Protein AF-A0A367JBP2-F1 (afdb_monomer)

Nearest PDB structures (foldseek):
  5jpq-assembly1_G  TM=4.399E-01  e=3.169E+00  Thermochaetoides thermophila
  2bku-assembly1_B  TM=3.819E-01  e=2.104E+00  Saccharomyces cerevisiae
  8h3q-assembly1_A  TM=3.018E-01  e=7.186E+00  Homo sapiens
  7vpw-assembly1_A  TM=2.537E-01  e=6.867E+00  Homo sapiens

Organism: Rhizopus azygosporus (NCBI:txid86630)

Mean predicted aligned error: 4.91 Å

Radius of gyration: 17.41 Å; Cα contacts (8 Å, |Δi|>4): 225; chains: 1; bounding box: 48×40×48 Å

Secondary structure (DSSP, 8-state):
-HHHHHHHHHHHHTTS-HHHHHHHHHHHHHHHHTS-SS-SSS--HHHHHHHHHHHHHHTTT-HHHHHHHHHHHHHHHHTSGGGG---HHHHHHHHHHHHHHHTT---HHHHHHHHHHHHHHHTSS-HHHHHHHHHHHHHHTT-SSHHHHHHHHHHHHHHHHT-SS--HHHHHHHHHS-TTS-HHHHHHHHHHHHHHTTPPPP-----

Foldseek 3Di:
DLLVVVQVLLLVLLPDDPVVVVVSLVVVLVVLQPAACDDPPDDHNQVSLLSLLVNLVVCQQVCSRNLSSLQSLLSCLVSVSCLSHPPPVSLVSSLVSLCSNCPVDPPPSSLLSSLSNLLSQLLHPPVVSNLSSVLVLLVQCLDPDLVSNLSSLVSVLVSQVPDPDDLPVLNCLSVVDNSNDDNVVSVVSSVVNCVSVVHDHDDPPDD

Structure (mmCIF, N/CA/C/O backbone):
data_AF-A0A367JBP2-F1
#
_entry.id   AF-A0A367JBP2-F1
#
loop_
_atom_site.group_PDB
_atom_site.id
_atom_site.type_symbol
_atom_site.label_atom_id
_atom_site.label_alt_id
_atom_site.label_comp_id
_atom_site.label_asym_id
_atom_site.label_entity_id
_atom_site.label_seq_id
_atom_site.pdbx_PDB_ins_code
_atom_site.Cartn_x
_atom_site.Cartn_y
_atom_site.Cartn_z
_atom_site.occupancy
_atom_site.B_iso_or_equiv
_atom_site.auth_seq_id
_atom_site.auth_comp_id
_atom_site.auth_asym_id
_atom_site.auth_atom_id
_atom_site.pdbx_PDB_model_num
ATOM 1 N N . TYR A 1 1 ? 13.011 -16.284 -18.882 1.00 65.19 1 TYR A N 1
ATOM 2 C CA . TYR A 1 1 ? 14.148 -16.028 -17.973 1.00 65.19 1 TYR A CA 1
ATOM 3 C C . TYR A 1 1 ? 13.872 -14.923 -16.961 1.00 65.19 1 TYR A C 1
ATOM 5 O O . TYR A 1 1 ? 14.124 -15.149 -15.785 1.00 65.19 1 TYR A O 1
ATOM 13 N N . ARG A 1 2 ? 13.368 -13.736 -17.353 1.00 78.81 2 ARG A N 1
ATOM 14 C CA . ARG A 1 2 ? 13.126 -12.638 -16.392 1.00 78.81 2 ARG A CA 1
ATOM 15 C C . ARG A 1 2 ? 12.111 -12.993 -15.305 1.00 78.81 2 ARG A C 1
ATOM 17 O O . ARG A 1 2 ? 12.350 -12.717 -14.136 1.00 78.81 2 ARG A O 1
ATOM 24 N N . PHE A 1 3 ? 11.007 -13.626 -15.693 1.00 86.69 3 PHE A N 1
ATOM 25 C CA . PHE A 1 3 ? 9.978 -14.072 -14.758 1.00 86.69 3 PHE A CA 1
ATOM 26 C C . PHE A 1 3 ? 10.561 -15.013 -13.695 1.00 86.69 3 PHE A C 1
ATOM 28 O O . PHE A 1 3 ? 10.349 -14.814 -12.500 1.00 86.69 3 PHE A O 1
ATOM 35 N N . GLU A 1 4 ? 11.329 -16.019 -14.120 1.00 82.06 4 GLU A N 1
ATOM 36 C CA . GLU A 1 4 ? 11.937 -17.006 -13.227 1.00 82.06 4 GLU A CA 1
ATOM 37 C C . GLU A 1 4 ? 13.000 -16.377 -12.318 1.00 82.06 4 GLU A C 1
ATOM 39 O O . GLU A 1 4 ? 13.012 -16.657 -11.120 1.00 82.06 4 GLU A O 1
ATOM 44 N N . LEU A 1 5 ? 13.841 -15.489 -12.862 1.00 82.19 5 LEU A N 1
ATOM 45 C CA . LEU A 1 5 ? 14.886 -14.793 -12.106 1.00 82.19 5 LEU A CA 1
ATOM 46 C C . LEU A 1 5 ? 14.291 -13.891 -11.022 1.00 82.19 5 LEU A C 1
ATOM 48 O O . LEU A 1 5 ? 14.698 -13.980 -9.866 1.00 82.19 5 LEU A O 1
ATOM 52 N N . LEU A 1 6 ? 13.292 -13.073 -11.367 1.00 79.25 6 LEU A N 1
ATOM 53 C CA . LEU A 1 6 ? 12.615 -12.216 -10.392 1.00 79.25 6 LEU A CA 1
ATOM 54 C C . LEU A 1 6 ? 11.880 -13.040 -9.342 1.00 79.25 6 LEU A C 1
ATOM 56 O O . LEU A 1 6 ? 11.974 -12.733 -8.159 1.00 79.25 6 LEU A O 1
ATOM 60 N N . THR A 1 7 ? 11.212 -14.125 -9.744 1.00 77.00 7 THR A N 1
ATOM 61 C CA . THR A 1 7 ? 10.568 -15.039 -8.789 1.00 77.00 7 THR A CA 1
ATOM 62 C C . THR A 1 7 ? 11.593 -15.605 -7.798 1.00 77.00 7 THR A C 1
ATOM 64 O O . THR A 1 7 ? 11.341 -15.613 -6.592 1.00 77.00 7 THR A O 1
ATOM 67 N N . GLY A 1 8 ? 12.764 -16.038 -8.278 1.00 79.19 8 GLY A N 1
ATOM 68 C CA . GLY A 1 8 ? 13.867 -16.506 -7.432 1.00 79.19 8 GLY A CA 1
ATOM 69 C C . GLY A 1 8 ? 14.389 -15.430 -6.474 1.00 79.19 8 GLY A C 1
ATOM 70 O O . GLY A 1 8 ? 14.567 -15.701 -5.287 1.00 79.19 8 GLY A O 1
ATOM 71 N N . LEU A 1 9 ? 14.565 -14.196 -6.956 1.00 79.38 9 LEU A N 1
ATOM 72 C CA . LEU A 1 9 ? 15.010 -13.058 -6.145 1.00 79.38 9 LEU A CA 1
ATOM 73 C C . LEU A 1 9 ? 13.999 -12.716 -5.037 1.00 79.38 9 LEU A C 1
ATOM 75 O O . LEU A 1 9 ? 14.375 -12.624 -3.870 1.00 79.38 9 LEU A O 1
ATOM 79 N N . ILE A 1 10 ? 12.711 -12.607 -5.380 1.00 80.50 10 ILE A N 1
ATOM 80 C CA . ILE A 1 10 ? 11.625 -12.279 -4.440 1.00 80.50 10 ILE A CA 1
ATOM 81 C C . ILE A 1 10 ? 11.498 -13.343 -3.346 1.00 80.50 10 ILE A C 1
ATOM 83 O O . ILE A 1 10 ? 11.408 -13.029 -2.160 1.00 80.50 10 ILE A O 1
ATOM 87 N N . THR A 1 11 ? 11.484 -14.619 -3.735 1.00 77.44 11 THR A N 1
ATOM 88 C CA . THR A 1 11 ? 11.344 -15.727 -2.780 1.00 77.44 11 THR A CA 1
ATOM 89 C C . THR A 1 11 ? 12.557 -15.849 -1.864 1.00 77.44 11 THR A C 1
ATOM 91 O O . THR A 1 11 ? 12.390 -16.155 -0.684 1.00 77.44 11 THR A O 1
ATOM 94 N N . SER A 1 12 ? 13.753 -15.537 -2.371 1.00 71.12 12 SER A N 1
ATOM 95 C CA . SER A 1 12 ? 14.970 -15.474 -1.560 1.00 71.12 12 SER A CA 1
ATOM 96 C C . SER A 1 12 ? 14.883 -14.346 -0.536 1.00 71.12 12 SER A C 1
ATOM 98 O O . SER A 1 12 ? 15.109 -14.601 0.641 1.00 71.12 12 SER A O 1
ATOM 100 N N . ALA A 1 13 ? 14.446 -13.142 -0.931 1.00 68.50 13 ALA A N 1
ATOM 101 C CA . ALA A 1 13 ? 14.287 -11.999 -0.024 1.00 68.50 13 ALA A CA 1
ATOM 102 C C . ALA A 1 13 ? 13.400 -12.298 1.204 1.00 68.50 13 ALA A C 1
ATOM 104 O O . 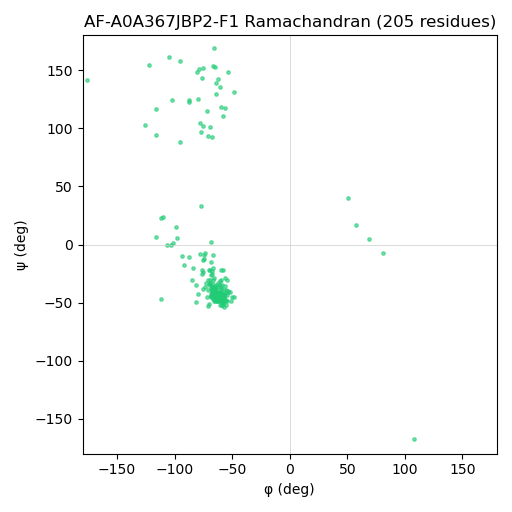ALA A 1 13 ? 13.653 -11.778 2.289 1.00 68.50 13 ALA A O 1
ATOM 105 N N . GLY A 1 14 ? 12.413 -13.193 1.073 1.00 59.53 14 GLY A N 1
ATOM 106 C CA . GLY A 1 14 ? 11.533 -13.609 2.170 1.00 59.53 14 GLY A CA 1
ATOM 107 C C . GLY A 1 14 ? 12.185 -14.439 3.287 1.00 59.53 14 GLY A C 1
ATOM 108 O O . GLY A 1 14 ? 11.573 -14.589 4.346 1.00 59.53 14 GLY A O 1
ATOM 109 N N . GLY A 1 15 ? 13.388 -14.985 3.065 1.00 54.22 15 GLY A N 1
ATOM 110 C CA . GLY A 1 15 ? 14.104 -15.863 4.004 1.00 54.22 15 GLY A CA 1
ATOM 111 C C . GLY A 1 15 ? 15.433 -15.312 4.535 1.00 54.22 15 GLY A C 1
ATOM 112 O O . GLY A 1 15 ? 16.159 -16.050 5.198 1.00 54.22 15 GLY A O 1
ATOM 113 N N . LEU A 1 16 ? 15.781 -14.059 4.228 1.00 52.59 16 LEU A N 1
ATOM 114 C CA . LEU A 1 16 ? 17.098 -13.485 4.525 1.00 52.59 16 LEU A CA 1
ATOM 115 C C . LEU A 1 16 ? 17.145 -12.695 5.843 1.00 52.59 16 LEU A C 1
ATOM 117 O O . LEU A 1 16 ? 16.133 -12.220 6.355 1.00 52.59 16 LEU A O 1
ATOM 121 N N . THR A 1 17 ? 18.357 -12.545 6.383 1.00 52.78 17 THR A N 1
ATOM 122 C CA . THR A 1 17 ? 18.664 -11.679 7.531 1.00 52.78 17 THR A CA 1
ATOM 123 C C . THR A 1 17 ? 18.469 -10.200 7.181 1.00 52.78 17 THR A C 1
ATOM 125 O O . THR A 1 17 ? 18.622 -9.799 6.027 1.00 52.78 17 THR A O 1
ATOM 128 N N . GLU A 1 18 ? 18.178 -9.362 8.180 1.00 53.84 18 GLU A N 1
ATOM 129 C CA . GLU A 1 18 ? 17.842 -7.938 7.995 1.00 53.84 18 GLU A CA 1
ATOM 130 C C . GLU A 1 18 ? 18.894 -7.151 7.185 1.00 53.84 18 GLU A C 1
ATOM 132 O O . GLU A 1 18 ? 18.549 -6.353 6.312 1.00 53.84 18 GLU A O 1
ATOM 137 N N . SER A 1 19 ? 20.187 -7.410 7.411 1.00 51.09 19 SER A N 1
ATOM 138 C CA . SER A 1 19 ? 21.282 -6.748 6.691 1.00 51.09 19 SER A CA 1
ATOM 139 C C . SER A 1 19 ? 21.374 -7.155 5.217 1.00 51.09 19 SER A C 1
ATOM 141 O O . SER A 1 19 ? 21.722 -6.321 4.379 1.00 51.09 19 SER A O 1
ATOM 143 N N . LEU A 1 20 ? 21.045 -8.406 4.881 1.00 56.09 20 LEU A N 1
ATOM 144 C CA . LEU A 1 20 ? 21.099 -8.912 3.507 1.00 56.09 20 LEU A CA 1
ATOM 145 C C . LEU A 1 20 ? 19.851 -8.515 2.712 1.00 56.09 20 LEU A C 1
ATOM 147 O O . LEU A 1 20 ? 19.962 -8.188 1.529 1.00 56.09 20 LEU A O 1
ATOM 151 N N . VAL A 1 21 ? 18.689 -8.465 3.376 1.00 63.69 21 VAL A N 1
ATOM 152 C CA . VAL A 1 21 ? 17.471 -7.853 2.823 1.00 63.69 21 VAL A CA 1
ATOM 153 C C . VAL A 1 21 ? 17.747 -6.398 2.459 1.00 63.69 21 VAL A C 1
ATOM 155 O O . VAL A 1 21 ? 17.404 -5.991 1.354 1.00 63.69 21 VAL A O 1
ATOM 158 N N . ARG A 1 22 ? 18.430 -5.636 3.328 1.00 63.72 22 ARG A N 1
ATOM 159 C CA . ARG A 1 22 ? 18.779 -4.230 3.071 1.00 63.72 22 ARG A CA 1
ATOM 160 C C . ARG A 1 22 ? 19.667 -4.056 1.834 1.00 63.72 22 ARG A C 1
ATOM 162 O O . ARG A 1 22 ? 19.286 -3.318 0.938 1.00 63.72 22 ARG A O 1
ATOM 169 N N . HIS A 1 23 ? 20.785 -4.779 1.737 1.00 69.00 23 HIS A N 1
ATOM 170 C CA . HIS A 1 23 ? 21.683 -4.662 0.575 1.00 69.00 23 HIS A CA 1
ATOM 171 C C . HIS A 1 23 ? 21.014 -5.116 -0.730 1.00 69.00 23 HIS A C 1
ATOM 173 O O . HIS A 1 23 ? 21.123 -4.439 -1.746 1.00 69.00 23 HIS A O 1
ATOM 179 N N . SER A 1 24 ? 20.272 -6.230 -0.699 1.00 74.50 24 SER A N 1
ATOM 180 C CA . SER A 1 24 ? 19.562 -6.734 -1.886 1.00 74.50 24 SER A CA 1
ATOM 181 C C . SER A 1 24 ? 18.467 -5.769 -2.351 1.00 74.50 24 SER A C 1
ATOM 183 O O . SER A 1 24 ? 18.249 -5.612 -3.549 1.00 74.50 24 SER A O 1
ATOM 185 N N . SER A 1 25 ? 17.800 -5.109 -1.400 1.00 75.50 25 SER A N 1
ATOM 186 C CA . SER A 1 25 ? 16.776 -4.092 -1.650 1.00 75.50 25 SER A CA 1
ATOM 187 C C . SER A 1 25 ? 17.367 -2.851 -2.314 1.00 75.50 25 SER A C 1
ATOM 189 O O . SER A 1 25 ? 16.842 -2.406 -3.330 1.00 75.50 25 SER A O 1
ATOM 191 N N . THR A 1 26 ? 18.490 -2.339 -1.798 1.00 81.31 26 THR A N 1
ATOM 192 C CA . THR A 1 26 ? 19.199 -1.194 -2.388 1.00 81.31 2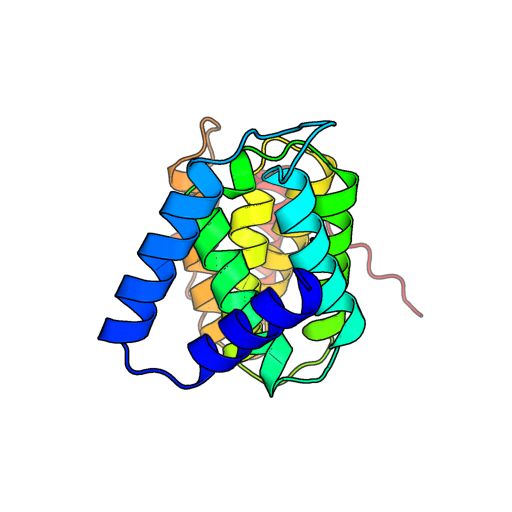6 THR A CA 1
ATOM 193 C C . THR A 1 26 ? 19.642 -1.489 -3.817 1.00 81.31 26 THR A C 1
ATOM 195 O O . THR A 1 26 ? 19.310 -0.723 -4.713 1.00 81.31 26 THR A O 1
ATOM 198 N N . CYS A 1 27 ? 20.289 -2.632 -4.066 1.00 86.88 27 CYS A N 1
ATOM 199 C CA . CYS A 1 27 ? 20.718 -2.983 -5.422 1.00 86.88 27 CYS A CA 1
ATOM 200 C C . CYS A 1 27 ? 19.539 -3.161 -6.392 1.00 86.88 27 CYS A C 1
ATOM 202 O O . CYS A 1 27 ? 19.667 -2.841 -7.572 1.00 86.88 27 CYS A O 1
ATOM 204 N N . LEU A 1 28 ? 18.395 -3.679 -5.921 1.00 86.19 28 LEU A N 1
ATOM 205 C CA . LEU A 1 28 ? 17.193 -3.780 -6.748 1.00 86.19 28 LEU A CA 1
ATOM 206 C C . LEU A 1 28 ? 16.664 -2.391 -7.120 1.00 86.19 28 LEU A C 1
ATOM 208 O O . LEU A 1 28 ? 16.404 -2.162 -8.296 1.00 86.19 28 LEU A O 1
ATOM 212 N N . ILE A 1 29 ? 16.534 -1.485 -6.147 1.00 89.31 29 ILE A N 1
ATOM 213 C CA . ILE A 1 29 ? 16.105 -0.097 -6.376 1.00 89.31 29 ILE A CA 1
ATOM 214 C C . ILE A 1 29 ? 17.048 0.586 -7.372 1.00 89.31 29 ILE A C 1
ATOM 216 O O . ILE A 1 29 ? 16.592 1.029 -8.419 1.00 89.31 29 ILE A O 1
ATOM 220 N N . GLU A 1 30 ? 18.360 0.568 -7.114 1.00 91.94 30 GLU A N 1
ATOM 221 C CA . GLU A 1 30 ? 19.375 1.180 -7.984 1.00 91.94 30 GLU A CA 1
ATOM 222 C C . GLU A 1 30 ? 19.314 0.634 -9.415 1.00 91.94 30 GLU A C 1
ATOM 224 O O . GLU A 1 30 ? 19.384 1.390 -10.386 1.00 91.94 30 GLU A O 1
ATOM 229 N N . TYR A 1 31 ? 19.150 -0.685 -9.563 1.00 90.88 31 TYR A N 1
ATOM 230 C CA . TYR A 1 31 ? 18.981 -1.293 -10.876 1.00 90.88 31 TYR A CA 1
ATOM 231 C C . TYR A 1 31 ? 17.709 -0.788 -11.560 1.00 90.88 31 TYR A C 1
ATOM 233 O O . TYR A 1 31 ? 17.775 -0.389 -12.720 1.00 90.88 31 TYR A O 1
ATOM 241 N N . MET A 1 32 ? 16.570 -0.791 -10.864 1.00 93.19 32 MET A N 1
ATOM 242 C CA . MET A 1 32 ? 15.286 -0.363 -11.423 1.00 93.19 32 MET A CA 1
ATOM 243 C C . MET A 1 32 ? 15.273 1.123 -11.795 1.00 93.19 32 MET A C 1
ATOM 245 O O . MET A 1 32 ? 14.771 1.455 -12.867 1.00 93.19 32 MET A O 1
ATOM 249 N N . ASP A 1 33 ? 15.886 1.980 -10.979 1.00 93.62 33 ASP A N 1
ATOM 250 C CA . ASP A 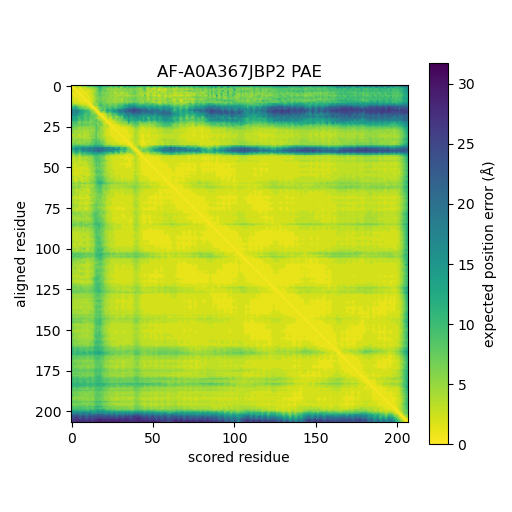1 33 ? 16.025 3.419 -11.236 1.00 93.62 33 ASP A CA 1
ATOM 251 C C . ASP A 1 33 ? 16.971 3.718 -12.411 1.00 93.62 33 ASP A C 1
ATOM 253 O O . ASP A 1 33 ? 16.828 4.736 -13.083 1.00 93.62 33 ASP A O 1
ATOM 257 N N . SER A 1 34 ? 17.924 2.823 -12.706 1.00 94.00 34 SER A N 1
ATOM 258 C CA . SER A 1 34 ? 18.813 2.957 -13.871 1.00 94.00 34 SER A CA 1
ATOM 259 C C . SER A 1 34 ? 18.141 2.619 -15.211 1.00 94.00 34 SER A C 1
ATOM 261 O O . SER A 1 34 ? 18.706 2.894 -16.274 1.00 94.00 34 SER A O 1
ATOM 263 N N . LEU A 1 35 ? 16.957 1.993 -15.184 1.00 93.56 35 LEU A N 1
ATOM 264 C CA . LEU A 1 35 ? 16.238 1.597 -16.393 1.00 93.56 35 LEU A CA 1
ATOM 265 C C . LEU A 1 35 ? 15.477 2.782 -17.001 1.00 93.56 35 LEU A C 1
ATOM 267 O O . LEU A 1 35 ? 14.937 3.618 -16.278 1.00 93.56 35 LEU A O 1
ATOM 271 N N . PRO A 1 36 ? 15.323 2.826 -18.336 1.00 93.81 36 PRO A N 1
ATOM 272 C CA . PRO A 1 36 ? 14.383 3.755 -18.946 1.00 93.81 36 PRO A CA 1
ATOM 273 C C . PRO A 1 36 ? 12.951 3.432 -18.486 1.00 93.81 36 PRO A C 1
ATOM 275 O O . PRO A 1 36 ? 12.583 2.258 -18.366 1.00 93.81 36 PRO A O 1
ATOM 278 N N . ILE A 1 37 ? 12.130 4.464 -18.260 1.00 93.25 37 ILE A N 1
ATOM 279 C CA . ILE A 1 37 ? 10.737 4.310 -17.799 1.00 93.25 37 ILE A CA 1
ATOM 280 C C . ILE A 1 37 ? 9.937 3.459 -18.794 1.00 93.25 37 ILE A C 1
ATOM 282 O O . ILE A 1 37 ? 9.352 2.431 -18.433 1.00 93.25 37 ILE A O 1
ATOM 286 N N . GLU A 1 38 ? 9.987 3.851 -20.066 1.00 90.00 38 GLU A N 1
ATOM 287 C CA . GLU A 1 38 ? 9.417 3.136 -21.204 1.00 90.00 38 GLU A CA 1
ATOM 288 C C . GLU A 1 38 ? 10.503 2.831 -22.240 1.00 90.00 38 GLU A C 1
ATOM 290 O O . GLU A 1 38 ? 11.517 3.520 -22.331 1.00 90.00 38 GLU A O 1
ATOM 295 N N . GLY A 1 39 ? 10.302 1.791 -23.046 1.00 77.69 39 GLY A N 1
ATOM 296 C CA . GLY A 1 39 ? 11.245 1.455 -24.105 1.00 77.69 39 GLY A CA 1
ATOM 297 C C . GLY A 1 39 ? 10.774 0.285 -24.955 1.00 77.69 39 GLY A C 1
ATOM 298 O O . GLY A 1 39 ? 10.207 -0.678 -24.445 1.00 77.69 39 GLY A O 1
ATOM 299 N N . SER A 1 40 ? 11.021 0.377 -26.262 1.00 65.06 40 SER A N 1
ATOM 300 C CA . SER A 1 40 ? 10.694 -0.658 -27.251 1.00 65.06 40 SER A CA 1
ATOM 301 C C . SER A 1 40 ? 11.836 -1.652 -27.487 1.00 65.06 40 SER A C 1
ATOM 303 O O . SER A 1 40 ? 11.603 -2.744 -28.003 1.00 65.06 40 SER A O 1
ATOM 305 N N . VAL A 1 41 ? 13.066 -1.296 -27.101 1.00 67.19 41 VAL A N 1
ATOM 306 C CA . VAL A 1 41 ? 14.270 -2.115 -27.280 1.00 67.19 41 VAL A CA 1
ATOM 307 C C . VAL A 1 41 ? 14.954 -2.286 -25.924 1.00 67.19 41 VAL A C 1
ATOM 309 O O . VAL A 1 41 ? 15.618 -1.376 -25.438 1.00 67.19 41 VAL A O 1
ATOM 312 N N . GLY A 1 42 ? 14.784 -3.455 -25.303 1.00 75.62 42 GLY A N 1
ATOM 313 C CA . GLY A 1 42 ? 15.410 -3.803 -24.022 1.00 75.62 42 GLY A CA 1
ATOM 314 C C . GLY A 1 42 ? 14.449 -3.834 -22.830 1.00 75.62 42 GLY A C 1
ATOM 315 O O . GLY A 1 42 ? 13.232 -3.879 -22.987 1.00 75.62 42 GLY A O 1
ATOM 316 N N . CYS A 1 43 ? 15.011 -3.880 -21.620 1.00 87.69 43 CYS A N 1
ATOM 317 C CA . CYS A 1 43 ? 14.245 -3.894 -20.375 1.00 87.69 43 CYS A CA 1
ATOM 318 C C . CYS A 1 43 ? 13.958 -2.456 -19.933 1.00 87.69 43 CYS A C 1
ATOM 320 O O . CYS A 1 43 ? 14.887 -1.679 -19.742 1.00 87.69 43 CYS A O 1
ATOM 322 N N . SER A 1 44 ? 12.685 -2.126 -19.743 1.00 94.31 44 SER A N 1
ATOM 323 C CA . SER A 1 44 ? 12.243 -0.873 -19.126 1.00 94.31 44 SER A CA 1
ATOM 324 C C . SER A 1 44 ? 11.749 -1.103 -17.702 1.00 94.31 44 SER A C 1
ATOM 326 O O . SER A 1 44 ? 11.367 -2.228 -17.352 1.00 94.31 44 SER A O 1
ATOM 328 N N . LEU A 1 45 ? 11.689 -0.036 -16.909 1.00 95.38 45 LEU A N 1
ATOM 329 C CA . LEU A 1 45 ? 11.073 -0.047 -15.585 1.00 95.38 45 LEU A CA 1
ATOM 330 C C . LEU A 1 45 ? 9.621 -0.542 -15.654 1.00 95.38 45 LEU A C 1
ATOM 332 O O . LEU A 1 45 ? 9.253 -1.463 -14.924 1.00 95.38 45 LEU A O 1
ATOM 336 N N . THR A 1 46 ? 8.828 -0.005 -16.589 1.00 95.75 46 THR A N 1
ATOM 337 C CA . THR A 1 46 ? 7.419 -0.392 -16.778 1.00 95.75 46 THR A CA 1
ATOM 338 C C . THR A 1 46 ? 7.285 -1.874 -17.093 1.00 95.75 46 THR A C 1
ATOM 340 O O . THR A 1 46 ? 6.495 -2.576 -16.462 1.00 95.75 46 THR A O 1
ATOM 343 N N . SER A 1 47 ? 8.115 -2.393 -18.005 1.00 94.19 47 SER A N 1
ATOM 344 C CA . SER A 1 47 ? 8.088 -3.821 -18.303 1.00 94.19 47 SER A CA 1
ATOM 345 C C . SER A 1 47 ? 8.427 -4.622 -17.042 1.00 94.19 47 SER A C 1
ATOM 347 O O . SER A 1 47 ? 7.757 -5.607 -16.745 1.00 94.19 47 SER A O 1
ATOM 349 N N . LEU A 1 48 ? 9.457 -4.235 -16.281 1.00 93.94 48 LEU A N 1
ATOM 350 C CA . LEU A 1 48 ? 9.882 -4.966 -15.090 1.00 93.94 48 LEU A CA 1
ATOM 351 C C . LEU A 1 48 ? 8.776 -5.009 -14.033 1.00 93.94 48 LEU A C 1
ATOM 353 O O . LEU A 1 48 ? 8.487 -6.081 -13.495 1.00 93.94 48 LEU A O 1
ATOM 357 N N . PHE A 1 49 ? 8.108 -3.876 -13.825 1.00 96.56 49 PHE A N 1
ATOM 358 C CA . PHE A 1 49 ? 6.927 -3.782 -12.983 1.00 96.56 49 PHE A CA 1
ATOM 359 C C . PHE A 1 49 ? 5.794 -4.693 -13.479 1.00 96.56 49 PHE A C 1
ATOM 361 O O . PHE A 1 49 ? 5.212 -5.430 -12.681 1.00 96.56 49 PHE A O 1
ATOM 368 N N . GLU A 1 50 ? 5.547 -4.759 -14.790 1.00 96.62 50 GLU A N 1
ATOM 369 C CA . GLU A 1 50 ? 4.569 -5.684 -15.374 1.00 96.62 50 GLU A CA 1
ATOM 370 C C . GLU A 1 50 ? 4.868 -7.144 -15.013 1.00 96.62 50 GLU A C 1
ATOM 372 O O . GLU A 1 50 ? 3.976 -7.871 -14.571 1.00 96.62 50 GLU A O 1
ATOM 377 N N . THR A 1 51 ? 6.137 -7.562 -15.071 1.00 95.62 51 THR A N 1
ATOM 378 C CA . THR A 1 51 ? 6.517 -8.914 -14.635 1.00 95.62 51 THR A CA 1
ATOM 379 C C . THR A 1 51 ? 6.304 -9.139 -13.142 1.00 95.62 51 THR A C 1
ATOM 381 O O . THR A 1 51 ? 5.865 -10.226 -12.772 1.00 95.62 51 THR A O 1
ATOM 384 N N . LEU A 1 52 ? 6.557 -8.153 -12.275 1.00 95.88 52 LEU A N 1
ATOM 385 C CA . LEU A 1 52 ? 6.238 -8.276 -10.844 1.00 95.88 52 LEU A CA 1
ATOM 386 C C . LEU A 1 52 ? 4.731 -8.488 -10.629 1.00 95.88 52 LEU A C 1
ATOM 388 O O . LEU A 1 52 ? 4.328 -9.357 -9.852 1.00 95.88 52 LEU A O 1
ATOM 392 N N . VAL A 1 53 ? 3.891 -7.754 -11.363 1.00 97.81 53 VAL A N 1
ATOM 393 C CA . VAL A 1 53 ? 2.430 -7.904 -11.299 1.00 97.81 53 VAL A CA 1
ATOM 394 C C . VAL A 1 53 ? 1.976 -9.261 -11.854 1.00 97.81 53 VAL A C 1
ATOM 396 O O . VAL A 1 53 ? 1.059 -9.875 -11.300 1.00 97.81 53 VAL A O 1
ATOM 399 N N . ASP A 1 54 ? 2.628 -9.779 -12.895 1.00 96.69 54 ASP A N 1
ATOM 400 C CA . ASP A 1 54 ? 2.355 -11.116 -13.434 1.00 96.69 54 ASP A CA 1
ATOM 401 C C . ASP A 1 54 ? 2.781 -12.236 -12.477 1.00 96.69 54 ASP A C 1
ATOM 403 O O . ASP A 1 54 ? 2.057 -13.225 -12.322 1.00 96.69 54 ASP A O 1
ATOM 407 N N . ILE A 1 55 ? 3.915 -12.077 -11.783 1.00 94.94 55 ILE A N 1
ATOM 408 C CA . ILE A 1 55 ? 4.330 -12.978 -10.698 1.00 94.94 55 ILE A CA 1
ATOM 409 C C . ILE A 1 55 ? 3.259 -12.975 -9.609 1.00 94.94 55 ILE A C 1
ATOM 411 O O . ILE A 1 55 ? 2.824 -14.047 -9.181 1.00 94.94 55 ILE A O 1
ATOM 415 N N . PHE A 1 56 ? 2.766 -11.796 -9.216 1.00 97.12 56 PHE A N 1
ATOM 416 C CA . PHE A 1 56 ? 1.693 -11.702 -8.230 1.00 97.12 56 PHE A CA 1
ATOM 417 C C . PHE A 1 56 ? 0.448 -12.472 -8.693 1.00 97.12 56 PHE A C 1
ATOM 419 O O . PHE A 1 56 ? -0.072 -13.324 -7.971 1.00 97.12 56 PHE A O 1
ATOM 426 N N . ALA A 1 57 ? -0.001 -12.237 -9.926 1.00 97.19 57 ALA A N 1
ATOM 427 C CA . ALA A 1 57 ? -1.176 -12.906 -10.472 1.00 97.19 57 ALA A CA 1
ATOM 428 C C . ALA A 1 57 ? -1.013 -14.439 -10.525 1.00 97.19 57 ALA A C 1
ATOM 430 O O . ALA A 1 57 ? -1.952 -15.161 -10.185 1.00 97.19 57 ALA A O 1
ATOM 431 N N . LYS A 1 58 ? 0.170 -14.943 -10.907 1.00 97.06 58 LYS A N 1
ATOM 432 C CA . LYS A 1 58 ? 0.457 -16.386 -10.995 1.00 97.06 58 LYS A CA 1
ATOM 433 C C . LYS A 1 58 ? 0.466 -17.070 -9.630 1.00 97.06 58 LYS A C 1
ATOM 435 O O . LYS A 1 58 ? -0.033 -18.187 -9.501 1.00 97.06 58 LYS A O 1
ATOM 440 N N . TYR A 1 59 ? 1.056 -16.423 -8.629 1.00 95.50 59 TYR A N 1
ATOM 441 C CA . TYR A 1 59 ? 1.259 -17.004 -7.302 1.00 95.50 59 TYR A CA 1
ATOM 442 C C . TYR A 1 59 ? 0.204 -16.570 -6.283 1.00 95.50 59 TYR A C 1
ATOM 444 O O . TYR A 1 59 ? 0.398 -16.779 -5.089 1.00 95.50 59 TYR A O 1
ATOM 452 N N . LEU A 1 60 ? -0.923 -16.006 -6.727 1.00 95.69 60 LEU A N 1
ATOM 453 C CA . LEU A 1 60 ? -2.006 -15.570 -5.849 1.00 95.69 60 LEU A CA 1
ATOM 454 C C . LEU A 1 60 ? -2.372 -16.673 -4.834 1.00 95.69 60 LEU A C 1
ATOM 456 O O . LEU A 1 60 ? -2.572 -17.836 -5.191 1.00 95.69 60 LEU A O 1
ATOM 460 N N . ARG A 1 61 ? -2.469 -16.289 -3.558 1.00 93.00 61 ARG A N 1
ATOM 461 C CA . ARG A 1 61 ? -2.683 -17.134 -2.369 1.00 93.00 61 ARG A CA 1
ATOM 462 C C . ARG A 1 61 ? -1.529 -18.063 -1.982 1.00 93.00 61 ARG A C 1
ATOM 464 O O . ARG A 1 61 ? -1.672 -18.822 -1.025 1.00 93.00 61 ARG A O 1
ATOM 471 N N . GLN A 1 62 ? -0.383 -17.999 -2.656 1.00 93.88 62 GLN A N 1
ATOM 472 C CA . GLN A 1 62 ? 0.829 -18.715 -2.255 1.00 93.88 62 GLN A CA 1
ATOM 473 C C . GLN A 1 62 ? 1.720 -17.789 -1.422 1.00 93.88 62 GLN A C 1
ATOM 475 O O . GLN A 1 62 ? 2.618 -17.128 -1.942 1.00 93.88 62 GLN A O 1
ATOM 480 N N . GLU A 1 63 ? 1.486 -17.766 -0.105 1.00 87.81 63 GLU A N 1
ATOM 481 C CA . GLU A 1 63 ? 2.107 -16.792 0.815 1.00 87.81 63 GLU A CA 1
ATOM 482 C C . GLU A 1 63 ? 3.638 -16.784 0.784 1.00 87.81 63 GLU A C 1
ATOM 484 O O . GLU A 1 63 ? 4.247 -15.741 0.998 1.00 87.81 63 GLU A O 1
ATOM 489 N N . ARG A 1 64 ? 4.263 -17.927 0.469 1.00 88.31 64 ARG A N 1
ATOM 490 C CA . ARG A 1 64 ? 5.725 -18.041 0.325 1.00 88.31 64 ARG A CA 1
ATOM 491 C C . ARG A 1 64 ? 6.299 -17.126 -0.764 1.00 88.31 64 ARG A C 1
ATOM 493 O O . ARG A 1 64 ? 7.486 -16.832 -0.722 1.00 88.31 64 ARG A O 1
ATOM 500 N N . VAL A 1 65 ? 5.476 -16.705 -1.724 1.00 89.88 65 VAL A N 1
ATOM 501 C CA . VAL A 1 65 ? 5.860 -15.812 -2.825 1.00 89.88 65 VAL A CA 1
ATOM 502 C C . VAL A 1 65 ? 5.181 -14.453 -2.684 1.00 89.88 65 VAL A C 1
ATOM 504 O O . VAL A 1 65 ? 5.840 -13.425 -2.800 1.00 89.88 65 VAL A O 1
ATOM 507 N N . THR A 1 66 ? 3.873 -14.428 -2.411 1.00 93.38 66 THR A N 1
ATOM 508 C CA . THR A 1 66 ? 3.092 -13.180 -2.426 1.00 93.38 66 THR A CA 1
ATOM 509 C C . THR A 1 66 ? 3.444 -12.243 -1.282 1.00 93.38 66 THR A C 1
ATOM 511 O O . THR A 1 66 ? 3.409 -11.033 -1.470 1.00 93.38 66 THR A O 1
ATOM 514 N N . LEU A 1 67 ? 3.806 -12.768 -0.109 1.00 92.69 67 LEU A N 1
ATOM 515 C CA . LEU A 1 67 ? 4.148 -11.921 1.029 1.00 92.69 67 LEU A CA 1
ATOM 516 C C . LEU A 1 67 ? 5.484 -11.183 0.814 1.00 92.69 67 LEU A C 1
ATOM 518 O O . LEU A 1 67 ? 5.470 -9.958 0.895 1.00 92.69 67 LEU A O 1
ATOM 522 N N . PRO A 1 68 ? 6.593 -11.857 0.445 1.00 91.31 68 PRO A N 1
ATOM 523 C CA . PRO A 1 68 ? 7.820 -11.156 0.064 1.00 91.31 68 PRO A CA 1
ATOM 524 C C . PRO A 1 68 ? 7.628 -10.212 -1.129 1.00 91.31 68 PRO A C 1
ATOM 526 O O . PRO A 1 68 ? 8.226 -9.143 -1.168 1.00 91.31 68 PRO A O 1
ATOM 529 N N . LEU A 1 69 ? 6.765 -10.567 -2.089 1.00 93.88 69 LEU A N 1
ATOM 530 C CA . LEU A 1 69 ? 6.453 -9.693 -3.221 1.00 93.88 69 LEU A CA 1
ATOM 531 C C . LEU A 1 69 ? 5.766 -8.392 -2.783 1.00 93.88 69 LEU A C 1
ATOM 533 O O . LEU A 1 69 ? 6.117 -7.331 -3.288 1.00 93.88 69 LEU A O 1
ATOM 537 N N . LEU A 1 70 ? 4.812 -8.455 -1.848 1.00 96.00 70 LEU A N 1
ATOM 538 C CA . LEU A 1 70 ? 4.181 -7.257 -1.283 1.00 96.00 70 LEU A CA 1
ATOM 539 C C . LEU A 1 70 ? 5.206 -6.358 -0.585 1.00 96.00 70 LEU A C 1
ATOM 541 O O . LEU A 1 70 ? 5.152 -5.145 -0.762 1.00 96.00 70 LEU A O 1
ATOM 545 N N . ASP A 1 71 ? 6.144 -6.948 0.162 1.00 92.56 71 ASP A N 1
ATOM 546 C CA . ASP A 1 71 ? 7.220 -6.203 0.824 1.00 92.56 71 ASP A CA 1
ATOM 547 C C . ASP A 1 71 ? 8.121 -5.492 -0.207 1.00 92.56 71 ASP A C 1
ATOM 549 O O . ASP A 1 71 ? 8.390 -4.300 -0.063 1.00 92.56 71 ASP A O 1
ATOM 553 N N . VAL A 1 72 ? 8.518 -6.184 -1.284 1.00 92.44 72 VAL A N 1
ATOM 554 C CA . VAL A 1 72 ? 9.311 -5.600 -2.386 1.00 92.44 72 VAL A CA 1
ATOM 555 C C . VAL A 1 72 ? 8.545 -4.491 -3.108 1.00 92.44 72 VAL A C 1
ATOM 557 O O . VAL A 1 72 ? 9.104 -3.435 -3.377 1.00 92.44 72 VAL A O 1
ATOM 560 N N . LEU A 1 73 ? 7.264 -4.695 -3.417 1.00 95.88 73 LEU A N 1
ATOM 561 C CA . LEU A 1 73 ? 6.448 -3.678 -4.085 1.00 95.88 73 LEU A CA 1
ATOM 562 C C . LEU A 1 73 ? 6.261 -2.435 -3.213 1.00 95.88 73 LEU A C 1
ATOM 564 O O . LEU A 1 73 ? 6.358 -1.326 -3.723 1.00 95.88 73 LEU A O 1
ATOM 568 N N . GLY A 1 74 ? 6.017 -2.615 -1.911 1.00 95.19 74 GLY A N 1
ATOM 569 C CA . GLY A 1 74 ? 5.921 -1.505 -0.964 1.00 95.19 74 GLY A CA 1
ATOM 570 C C . GLY A 1 74 ? 7.216 -0.697 -0.913 1.00 95.19 74 GLY A C 1
ATOM 571 O O . GLY A 1 74 ? 7.173 0.521 -1.044 1.00 95.19 74 GLY A O 1
ATOM 572 N N . LEU A 1 75 ? 8.358 -1.384 -0.825 1.00 93.12 75 LEU A N 1
ATOM 573 C CA . LEU A 1 75 ? 9.682 -0.764 -0.865 1.00 93.12 75 LEU A CA 1
ATOM 574 C C . LEU A 1 75 ? 9.900 0.058 -2.148 1.00 93.12 75 LEU A C 1
ATOM 576 O O . LEU A 1 75 ? 10.395 1.175 -2.072 1.00 93.12 75 LEU A O 1
ATOM 580 N N . LEU A 1 76 ? 9.533 -0.478 -3.316 1.00 95.00 76 LEU A N 1
ATOM 581 C CA . LEU A 1 76 ? 9.725 0.216 -4.595 1.00 95.00 76 LEU A CA 1
ATOM 582 C C . LEU A 1 76 ? 8.815 1.449 -4.765 1.00 95.00 76 LEU A C 1
ATOM 584 O O . LEU A 1 76 ? 9.113 2.323 -5.577 1.00 95.00 76 LEU A O 1
ATOM 588 N N . TYR A 1 77 ? 7.696 1.526 -4.041 1.00 96.75 77 TYR A N 1
ATOM 589 C CA . TYR A 1 77 ? 6.927 2.768 -3.940 1.00 96.75 77 TYR A CA 1
ATOM 590 C C . TYR A 1 77 ? 7.547 3.740 -2.941 1.00 96.75 77 TYR A C 1
ATOM 592 O O . TYR A 1 77 ? 7.631 4.928 -3.228 1.00 96.75 77 TYR A O 1
ATOM 600 N N . GLU A 1 78 ? 7.986 3.237 -1.786 1.00 93.19 78 GLU A N 1
ATOM 601 C CA . GLU A 1 78 ? 8.617 4.032 -0.729 1.00 93.19 78 GLU A CA 1
ATOM 602 C C . GLU A 1 78 ? 9.910 4.708 -1.216 1.00 93.19 78 GLU A C 1
ATOM 604 O O . GLU A 1 78 ? 10.178 5.847 -0.848 1.00 93.19 78 GLU A O 1
ATOM 609 N N . SER A 1 79 ? 10.673 4.057 -2.103 1.00 93.62 79 SER A N 1
ATOM 610 C CA . SER A 1 79 ? 11.856 4.642 -2.753 1.00 93.62 79 SER A CA 1
ATOM 611 C C . SER A 1 79 ? 11.533 5.663 -3.850 1.00 93.62 79 SER A C 1
ATOM 613 O O . SER A 1 79 ? 12.444 6.301 -4.368 1.00 93.62 79 SER A O 1
ATOM 615 N N . GLY A 1 80 ? 10.266 5.796 -4.250 1.00 94.81 80 GLY A N 1
ATOM 616 C CA . GLY A 1 80 ? 9.845 6.620 -5.384 1.00 94.81 80 GLY A CA 1
ATOM 617 C C . GLY A 1 80 ? 10.029 5.965 -6.758 1.00 94.81 80 GLY A C 1
ATOM 618 O O . GLY A 1 80 ? 9.525 6.489 -7.749 1.00 94.81 80 GLY A O 1
ATOM 619 N N . THR A 1 81 ? 10.668 4.793 -6.844 1.00 95.44 81 THR A N 1
ATOM 620 C CA . THR A 1 81 ? 10.960 4.099 -8.111 1.00 95.44 81 THR A CA 1
ATOM 621 C C . THR A 1 81 ? 9.696 3.866 -8.939 1.00 95.44 81 THR A C 1
ATOM 623 O O . THR A 1 81 ? 9.635 4.254 -10.105 1.00 95.44 81 THR A O 1
ATOM 626 N N . LEU A 1 82 ? 8.654 3.272 -8.342 1.00 96.88 82 LEU A N 1
ATOM 627 C CA . LEU A 1 82 ? 7.396 2.983 -9.047 1.00 96.88 82 LEU A CA 1
ATOM 628 C C . LEU A 1 82 ? 6.485 4.200 -9.231 1.00 96.88 82 LEU A C 1
ATOM 630 O O . LEU A 1 82 ? 5.507 4.079 -9.964 1.00 96.88 82 LEU A O 1
ATOM 634 N N . LEU A 1 83 ? 6.789 5.350 -8.619 1.00 96.31 83 LEU A N 1
ATOM 635 C CA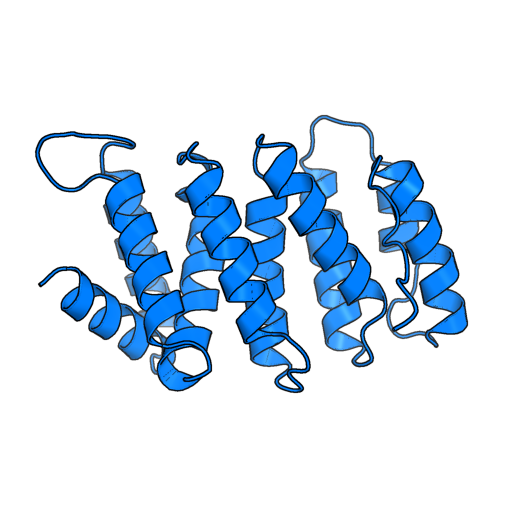 . LEU A 1 83 ? 6.057 6.594 -8.889 1.00 96.31 83 LEU A CA 1
ATOM 636 C C . LEU A 1 83 ? 6.361 7.131 -10.296 1.00 96.31 83 LEU A C 1
ATOM 638 O O . LEU A 1 83 ? 5.543 7.836 -10.875 1.00 96.31 83 LEU A O 1
ATOM 642 N N . ASN A 1 84 ? 7.497 6.733 -10.880 1.00 96.12 84 ASN A N 1
ATOM 643 C CA . ASN A 1 84 ? 7.879 7.100 -12.244 1.00 96.12 84 ASN A CA 1
ATOM 644 C C . ASN A 1 84 ? 7.089 6.348 -13.332 1.00 96.12 84 ASN A C 1
ATOM 646 O O . ASN A 1 84 ? 7.178 6.708 -14.505 1.00 96.12 84 ASN A O 1
ATOM 650 N N . VAL A 1 85 ? 6.349 5.287 -12.985 1.00 96.44 85 VAL A N 1
ATOM 651 C CA . VAL A 1 85 ? 5.517 4.551 -13.948 1.00 96.44 85 VAL A CA 1
ATOM 652 C C . VAL A 1 85 ? 4.140 5.208 -14.020 1.00 96.44 85 VAL A C 1
ATOM 654 O O . VAL A 1 85 ? 3.440 5.309 -13.022 1.00 96.44 85 VAL A O 1
ATOM 657 N N . THR A 1 86 ? 3.726 5.639 -15.212 1.00 94.38 86 THR A N 1
ATOM 658 C CA . THR A 1 86 ? 2.457 6.366 -15.414 1.00 94.38 86 THR A CA 1
ATOM 659 C C . THR A 1 86 ? 1.328 5.489 -15.968 1.00 94.38 86 THR A C 1
ATOM 661 O O . THR A 1 86 ? 0.210 5.968 -16.171 1.00 94.38 86 THR A O 1
ATOM 664 N N . ASP A 1 87 ? 1.575 4.192 -16.191 1.00 96.06 87 ASP A N 1
ATOM 665 C CA . ASP A 1 87 ? 0.566 3.249 -16.686 1.00 96.06 87 ASP A CA 1
ATOM 666 C C . ASP A 1 87 ? -0.495 2.943 -15.612 1.00 96.06 87 ASP A C 1
ATOM 668 O O . ASP A 1 87 ? -0.375 2.018 -14.798 1.00 96.06 87 ASP A O 1
ATOM 672 N N . GLU A 1 88 ? -1.592 3.702 -15.655 1.00 96.75 88 GLU A N 1
ATOM 673 C CA . GLU A 1 88 ? -2.752 3.526 -14.780 1.00 96.75 88 GLU A CA 1
ATOM 674 C C . GLU A 1 88 ? -3.275 2.079 -14.771 1.00 96.75 88 GLU A C 1
ATOM 676 O O . GLU A 1 88 ? -3.624 1.548 -13.711 1.00 96.75 88 GLU A O 1
ATOM 681 N N . LYS A 1 89 ? -3.331 1.404 -15.928 1.00 97.69 89 LYS A N 1
ATOM 682 C CA . LYS A 1 89 ? -3.897 0.047 -16.013 1.00 97.69 89 LYS A CA 1
ATOM 683 C C . LYS A 1 89 ? -3.042 -0.938 -15.234 1.00 97.69 89 LYS A C 1
ATOM 685 O O . LYS A 1 89 ? -3.588 -1.835 -14.582 1.00 97.69 89 LYS A O 1
ATOM 690 N N . LEU A 1 90 ? -1.726 -0.767 -15.279 1.00 97.81 90 LEU A N 1
ATOM 691 C CA . LEU A 1 90 ? -0.793 -1.616 -14.557 1.00 97.81 90 LEU A CA 1
ATOM 692 C C . LEU A 1 90 ? -0.898 -1.408 -13.037 1.00 97.81 90 LEU A C 1
ATOM 694 O O . LEU A 1 90 ? -1.026 -2.387 -12.293 1.00 97.81 90 LEU A O 1
ATOM 698 N N . HIS A 1 91 ? -0.977 -0.156 -12.576 1.00 98.50 91 HIS A N 1
ATOM 699 C CA . HIS A 1 91 ? -1.221 0.161 -11.162 1.00 98.50 91 HIS A CA 1
ATOM 700 C C . HIS A 1 91 ? -2.573 -0.367 -10.661 1.00 98.50 91 HIS A C 1
ATOM 702 O O . HIS A 1 91 ? -2.660 -0.962 -9.582 1.00 98.50 91 HIS A O 1
ATOM 708 N N . LEU A 1 92 ? -3.634 -0.241 -11.465 1.00 98.50 92 LEU A N 1
ATOM 709 C CA . LEU A 1 92 ? -4.943 -0.816 -11.146 1.00 98.50 92 LEU A CA 1
ATOM 710 C C . LEU A 1 92 ? -4.905 -2.349 -11.108 1.00 98.50 92 LEU A C 1
ATOM 712 O O . LEU A 1 92 ? -5.538 -2.959 -10.241 1.00 98.50 92 LEU A O 1
ATOM 716 N N . LYS A 1 93 ? -4.155 -2.993 -12.011 1.00 98.44 93 LYS A N 1
ATOM 717 C CA . LYS A 1 93 ? -3.952 -4.448 -11.988 1.00 98.44 93 LYS A CA 1
ATOM 718 C C . LYS A 1 93 ? -3.275 -4.862 -10.682 1.00 98.44 93 LYS A C 1
ATOM 720 O O . LYS A 1 93 ? -3.772 -5.793 -10.046 1.00 98.44 93 LYS A O 1
ATOM 725 N N . LEU A 1 94 ? -2.233 -4.148 -10.241 1.00 98.69 94 LEU A N 1
ATOM 726 C CA . LEU A 1 94 ? -1.601 -4.383 -8.939 1.00 98.69 94 LEU A CA 1
ATOM 727 C C . LEU A 1 94 ? -2.606 -4.227 -7.790 1.00 98.69 94 LEU A C 1
ATOM 729 O O . LEU A 1 94 ? -2.766 -5.160 -7.002 1.00 98.69 94 LEU A O 1
ATOM 733 N N . PHE A 1 95 ? -3.330 -3.104 -7.730 1.00 98.69 95 PHE A N 1
ATOM 734 C CA . PHE A 1 95 ? -4.356 -2.859 -6.709 1.00 98.69 95 PHE A CA 1
ATOM 735 C C . PHE A 1 95 ? -5.337 -4.038 -6.598 1.00 98.69 95 PHE A C 1
ATOM 737 O O . PHE A 1 95 ? -5.643 -4.517 -5.503 1.00 98.69 95 PHE A O 1
ATOM 744 N N . LEU A 1 96 ? -5.809 -4.549 -7.739 1.00 98.38 96 LEU A N 1
ATOM 745 C CA . LEU A 1 96 ? -6.737 -5.677 -7.782 1.00 98.38 96 LEU A CA 1
ATOM 746 C C . LEU A 1 96 ? -6.109 -6.985 -7.282 1.00 98.38 96 LEU A C 1
ATOM 748 O O . LEU A 1 96 ? -6.807 -7.745 -6.606 1.00 98.38 96 LEU A O 1
ATOM 752 N N . GLN A 1 97 ? -4.837 -7.269 -7.587 1.00 98.38 97 GLN A N 1
ATOM 753 C CA . GLN A 1 97 ? -4.164 -8.463 -7.054 1.00 98.38 97 GLN A CA 1
ATOM 754 C C . GLN A 1 97 ? -3.941 -8.351 -5.544 1.00 98.38 97 GLN A C 1
ATOM 756 O O . GLN A 1 97 ? -4.302 -9.280 -4.820 1.00 98.38 97 GLN A O 1
ATOM 761 N N . THR A 1 98 ? -3.481 -7.195 -5.053 1.00 98.44 98 THR A N 1
ATOM 762 C CA . THR A 1 98 ? -3.326 -6.927 -3.613 1.00 98.44 98 THR A CA 1
ATOM 763 C C . THR A 1 98 ? -4.652 -7.118 -2.879 1.00 98.44 98 THR A C 1
ATOM 765 O O . THR A 1 98 ? -4.714 -7.838 -1.881 1.00 98.44 98 THR A O 1
ATOM 768 N N . LYS A 1 99 ? -5.751 -6.579 -3.422 1.00 97.81 99 LYS A N 1
ATOM 769 C CA . LYS A 1 99 ? -7.089 -6.731 -2.838 1.00 97.81 99 LYS A CA 1
ATOM 770 C C . LYS A 1 99 ? -7.562 -8.183 -2.812 1.00 97.81 99 LYS A C 1
ATOM 772 O O . LYS A 1 99 ? -8.166 -8.612 -1.831 1.00 97.81 99 LYS A O 1
ATOM 777 N N . LYS A 1 100 ? -7.309 -8.953 -3.876 1.00 97.69 100 LYS A N 1
ATOM 778 C CA . LYS A 1 100 ? -7.643 -10.389 -3.918 1.00 97.69 100 LYS A CA 1
ATOM 779 C C . LYS A 1 100 ? -6.826 -11.197 -2.911 1.00 97.69 100 LYS A C 1
ATOM 781 O O . LYS A 1 100 ? -7.370 -12.125 -2.316 1.00 97.69 100 LYS A O 1
ATOM 786 N N . GLU A 1 101 ? -5.555 -10.849 -2.735 1.00 97.12 101 GLU A N 1
ATOM 787 C CA . GLU A 1 101 ? -4.620 -11.534 -1.839 1.00 97.12 101 GLU A CA 1
ATOM 788 C C . GLU A 1 101 ? -4.952 -11.301 -0.359 1.00 97.12 101 GLU A C 1
ATOM 790 O O . GLU A 1 101 ? -4.802 -12.208 0.466 1.00 97.12 101 GLU A O 1
ATOM 795 N N . THR A 1 102 ? -5.441 -10.106 -0.012 1.00 96.56 102 THR A N 1
ATOM 796 C CA . THR A 1 102 ? -5.788 -9.749 1.373 1.00 96.56 102 THR A CA 1
ATOM 797 C C . THR A 1 102 ? -7.253 -9.982 1.725 1.00 96.56 102 THR A C 1
ATOM 799 O O . THR A 1 102 ? -7.611 -9.931 2.905 1.00 96.56 102 THR A O 1
ATOM 802 N N . PHE A 1 103 ? -8.114 -10.279 0.747 1.00 94.62 103 PHE A N 1
ATOM 803 C CA . PHE A 1 103 ? -9.542 -10.475 0.981 1.00 94.62 103 PHE A CA 1
ATOM 804 C C . PHE A 1 103 ? -9.810 -11.563 2.032 1.00 94.62 103 PHE A C 1
ATOM 806 O O . PHE A 1 103 ? -9.498 -12.735 1.828 1.00 94.62 103 PHE A O 1
ATOM 813 N N . LYS A 1 104 ? -10.431 -11.167 3.154 1.00 90.50 104 LYS A N 1
ATOM 814 C CA . LYS A 1 104 ? -10.723 -12.027 4.320 1.00 90.50 104 LYS A CA 1
ATOM 815 C C . LYS A 1 104 ? -9.487 -12.692 4.949 1.00 90.50 104 LYS A C 1
ATOM 817 O O . LYS A 1 104 ? -9.633 -13.646 5.716 1.00 90.50 104 LYS A O 1
ATOM 822 N N . SER A 1 105 ? -8.285 -12.200 4.656 1.00 93.38 105 SER A N 1
ATOM 823 C CA . SER A 1 105 ? -7.065 -12.678 5.298 1.00 93.38 105 SER A CA 1
ATOM 824 C C . SER A 1 105 ? -7.099 -12.366 6.795 1.00 93.38 105 SER A C 1
ATOM 826 O O . SER A 1 105 ? -7.509 -11.284 7.206 1.00 93.38 105 SER A O 1
ATOM 828 N N . LYS A 1 106 ? -6.638 -13.311 7.619 1.00 92.50 106 LYS A N 1
ATOM 829 C CA . LYS A 1 106 ? -6.334 -13.076 9.043 1.00 92.50 106 LYS A CA 1
ATOM 830 C C . LYS A 1 106 ? -4.830 -12.942 9.300 1.00 92.50 106 LYS A C 1
ATOM 832 O O . LYS A 1 106 ? -4.418 -12.752 10.439 1.00 92.50 106 LYS A O 1
ATOM 837 N N . ASN A 1 107 ? -4.008 -13.054 8.255 1.00 95.31 107 ASN A N 1
ATOM 838 C CA . ASN A 1 107 ? -2.564 -12.901 8.357 1.00 95.31 107 ASN A CA 1
ATOM 839 C C . ASN A 1 107 ? -2.233 -11.408 8.505 1.00 95.31 107 ASN A C 1
ATOM 841 O O . ASN A 1 107 ? -2.262 -10.659 7.528 1.00 95.31 107 ASN A O 1
ATOM 845 N N . ILE A 1 108 ? -1.929 -10.992 9.739 1.00 96.25 108 ILE A N 1
ATOM 846 C CA . ILE A 1 108 ? -1.622 -9.597 10.075 1.00 96.25 108 ILE A CA 1
ATOM 847 C C . ILE A 1 108 ? -0.418 -9.102 9.271 1.00 96.25 108 ILE A C 1
ATOM 849 O O . ILE A 1 108 ? -0.501 -8.033 8.681 1.00 96.25 108 ILE A O 1
ATOM 853 N N . ARG A 1 109 ? 0.665 -9.890 9.176 1.00 94.69 109 ARG A N 1
ATOM 854 C CA . ARG A 1 109 ? 1.876 -9.500 8.434 1.00 94.69 109 ARG A CA 1
ATOM 855 C 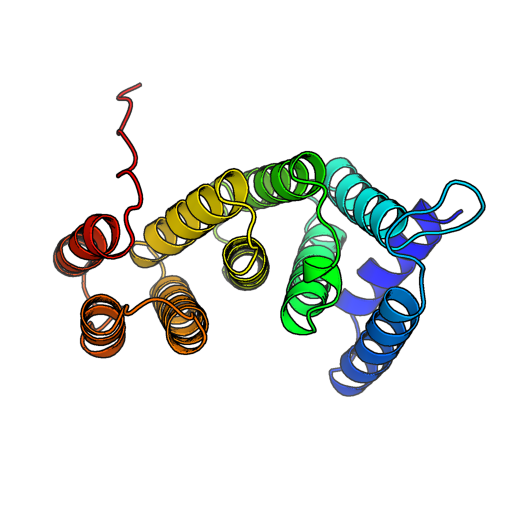C . ARG A 1 109 ? 1.553 -9.195 6.973 1.00 94.69 109 ARG A C 1
ATOM 857 O O . ARG A 1 109 ? 1.927 -8.141 6.488 1.00 94.69 109 ARG A O 1
ATOM 864 N N . LYS A 1 110 ? 0.782 -10.063 6.312 1.00 95.25 110 LYS A N 1
ATOM 865 C CA . LYS A 1 110 ? 0.333 -9.848 4.928 1.00 95.25 110 LYS A CA 1
ATOM 866 C C . LYS A 1 110 ? -0.451 -8.543 4.763 1.00 95.25 110 LYS A C 1
ATOM 868 O O . LYS A 1 110 ? -0.264 -7.835 3.779 1.00 95.25 110 LYS A O 1
ATOM 873 N N . ILE A 1 111 ? -1.350 -8.237 5.702 1.00 98.06 111 ILE A N 1
ATOM 874 C CA . ILE A 1 111 ? -2.151 -7.008 5.638 1.00 98.06 111 ILE A CA 1
ATOM 875 C C . ILE A 1 111 ? -1.258 -5.781 5.843 1.00 98.06 111 ILE A C 1
ATOM 877 O O . ILE A 1 111 ? -1.386 -4.836 5.071 1.00 98.06 111 ILE A O 1
ATOM 881 N N . LEU A 1 112 ? -0.316 -5.821 6.789 1.00 97.75 112 LEU A N 1
ATOM 882 C CA . LEU A 1 112 ? 0.664 -4.746 6.987 1.00 97.75 112 LEU A CA 1
ATOM 883 C C . LEU A 1 112 ? 1.513 -4.515 5.724 1.00 97.75 112 LEU A C 1
ATOM 885 O O . LEU A 1 112 ? 1.614 -3.383 5.264 1.00 97.75 112 LEU A O 1
ATOM 889 N N . SER A 1 113 ? 2.020 -5.575 5.085 1.00 96.25 113 SER A N 1
ATOM 890 C CA . SER A 1 113 ? 2.730 -5.461 3.799 1.00 96.25 113 SER A CA 1
ATOM 891 C C . SER A 1 113 ? 1.846 -4.849 2.703 1.00 96.25 113 SER A C 1
ATOM 893 O O . SER A 1 113 ? 2.308 -4.047 1.898 1.00 96.25 113 SER A O 1
ATOM 895 N N . SER A 1 114 ? 0.546 -5.172 2.685 1.00 98.31 114 SER A N 1
ATOM 896 C CA . SER A 1 114 ? -0.393 -4.575 1.726 1.00 98.31 114 SER A CA 1
ATOM 897 C C . SER A 1 114 ? -0.671 -3.095 1.975 1.00 98.31 114 SER A C 1
ATOM 899 O O . SER A 1 114 ? -0.931 -2.381 1.012 1.00 98.31 114 SER A O 1
ATOM 901 N N . ILE A 1 115 ? -0.620 -2.632 3.234 1.00 98.62 115 ILE A N 1
ATOM 902 C CA . ILE A 1 115 ? -0.798 -1.212 3.562 1.00 98.62 115 ILE A CA 1
ATOM 903 C C . ILE A 1 115 ? 0.275 -0.402 2.849 1.00 98.62 115 ILE A C 1
ATOM 905 O O . ILE A 1 115 ? -0.088 0.518 2.135 1.00 98.62 115 ILE A O 1
ATOM 909 N N . LYS A 1 116 ? 1.547 -0.815 2.921 1.00 97.56 116 LYS A N 1
ATOM 910 C CA . LYS A 1 116 ? 2.652 -0.143 2.216 1.00 97.56 116 LYS A CA 1
ATOM 911 C C . LYS A 1 116 ? 2.394 0.000 0.715 1.00 97.56 116 LYS A C 1
ATOM 913 O O . LYS A 1 116 ? 2.590 1.068 0.146 1.00 97.56 116 LYS A O 1
ATOM 918 N N . VAL A 1 117 ? 1.893 -1.063 0.080 1.00 98.50 117 VAL A N 1
ATOM 919 C CA . VAL A 1 117 ? 1.518 -1.032 -1.343 1.00 98.50 117 VAL A CA 1
ATOM 920 C C . VAL A 1 117 ? 0.364 -0.058 -1.595 1.00 98.50 117 VAL A C 1
ATOM 922 O O . VAL A 1 117 ? 0.411 0.697 -2.560 1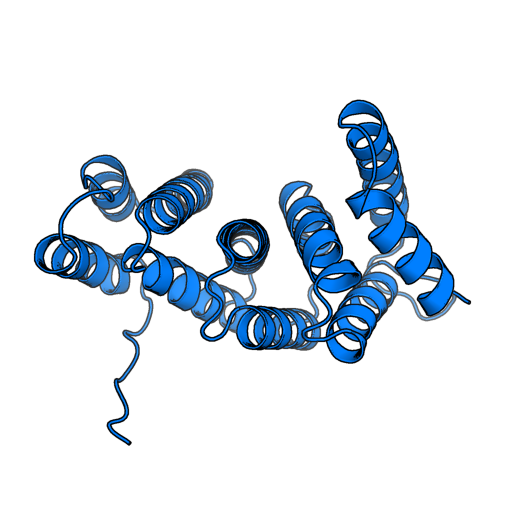.00 98.50 117 VAL A O 1
ATOM 925 N N . TYR A 1 118 ? -0.673 -0.047 -0.751 1.00 98.75 118 TYR A N 1
ATOM 926 C CA . TYR A 1 118 ? -1.772 0.911 -0.897 1.00 98.75 118 TYR A CA 1
ATOM 927 C C . TYR A 1 118 ? -1.335 2.353 -0.635 1.00 98.75 118 TYR A C 1
ATOM 929 O O . TYR A 1 118 ? -1.787 3.229 -1.359 1.00 98.75 118 TYR A O 1
ATOM 937 N N . THR A 1 119 ? -0.450 2.608 0.329 1.00 98.44 119 THR A N 1
ATOM 938 C CA . THR A 1 119 ? 0.136 3.936 0.553 1.00 98.44 119 THR A CA 1
ATOM 939 C C . THR A 1 119 ? 0.864 4.406 -0.698 1.00 98.44 119 THR A C 1
ATOM 941 O O . THR A 1 119 ? 0.541 5.464 -1.218 1.00 98.44 119 THR A O 1
ATOM 944 N N . GLY A 1 120 ? 1.738 3.567 -1.263 1.00 97.94 120 GLY A N 1
ATOM 945 C CA . GLY A 1 120 ? 2.435 3.869 -2.513 1.00 97.94 120 GLY A CA 1
ATOM 946 C C . GLY A 1 120 ? 1.506 4.161 -3.693 1.00 97.94 120 GLY A C 1
ATOM 947 O O . GLY A 1 120 ? 1.708 5.120 -4.428 1.00 97.94 120 GLY A O 1
ATOM 948 N N . LEU A 1 121 ? 0.437 3.373 -3.843 1.00 98.56 121 LEU A N 1
ATOM 949 C CA . LEU A 1 121 ? -0.594 3.613 -4.857 1.00 98.56 121 LEU A CA 1
ATOM 950 C C . LEU A 1 121 ? -1.391 4.906 -4.604 1.00 98.56 121 LEU A C 1
ATOM 952 O O . LEU A 1 121 ? -1.875 5.515 -5.554 1.00 98.56 121 LEU A O 1
ATOM 956 N N . ALA A 1 122 ? -1.564 5.308 -3.344 1.00 98.06 122 ALA A N 1
ATOM 957 C CA . ALA A 1 122 ? -2.230 6.554 -2.972 1.00 98.06 122 ALA A CA 1
ATOM 958 C C . ALA A 1 122 ? -1.339 7.789 -3.199 1.00 98.06 122 ALA A C 1
ATOM 960 O O . ALA A 1 122 ? -1.867 8.872 -3.449 1.00 98.06 122 ALA A O 1
ATOM 961 N N . SER A 1 123 ? -0.015 7.623 -3.183 1.00 96.38 123 SER A N 1
ATOM 962 C CA . SER A 1 123 ? 0.961 8.672 -3.509 1.00 96.38 123 SER A CA 1
ATOM 963 C C . SER A 1 123 ? 1.061 8.999 -5.002 1.00 96.38 123 SER A C 1
ATOM 965 O O . SER A 1 123 ? 1.772 9.928 -5.358 1.00 96.38 123 SER A O 1
ATOM 967 N N . LEU A 1 124 ? 0.402 8.241 -5.884 1.00 96.00 124 LEU A N 1
ATOM 968 C CA . LEU A 1 124 ? 0.434 8.492 -7.327 1.00 96.00 124 LEU A CA 1
ATOM 969 C C . LEU A 1 124 ? -0.457 9.674 -7.719 1.00 96.00 124 LEU A C 1
ATOM 971 O O . LEU A 1 124 ? -1.614 9.749 -7.295 1.00 96.00 124 LEU A O 1
ATOM 975 N N . ASP A 1 125 ? 0.002 10.454 -8.695 1.00 92.56 125 ASP A N 1
ATOM 976 C CA . ASP A 1 125 ? -0.779 11.499 -9.379 1.00 92.56 125 ASP A CA 1
ATOM 977 C C . ASP A 1 125 ? -1.760 10.920 -10.422 1.00 92.56 125 ASP A C 1
ATOM 979 O O . ASP A 1 125 ? -2.041 11.502 -11.469 1.00 92.56 125 ASP A O 1
ATOM 983 N N . ILE A 1 126 ? -2.296 9.725 -10.150 1.00 95.62 126 ILE A N 1
ATOM 984 C CA . ILE A 1 126 ? -3.266 9.019 -10.992 1.00 95.62 126 ILE A CA 1
ATOM 985 C C . ILE A 1 126 ? -4.563 8.891 -10.196 1.00 95.62 126 ILE A C 1
ATOM 987 O O . ILE A 1 126 ? -4.749 7.944 -9.424 1.00 95.62 126 ILE A O 1
ATOM 991 N N . VAL A 1 127 ? -5.482 9.839 -10.400 1.00 94.06 127 VAL A N 1
ATOM 992 C CA . VAL A 1 127 ? -6.721 9.993 -9.608 1.00 94.06 127 VAL A CA 1
ATOM 993 C C . VAL A 1 127 ? -7.487 8.672 -9.453 1.00 94.06 127 VAL A C 1
ATOM 995 O O . VAL A 1 127 ? -7.886 8.303 -8.346 1.00 94.06 127 VAL A O 1
ATOM 998 N N . GLY A 1 128 ? -7.649 7.909 -10.541 1.00 94.25 128 GLY A N 1
ATOM 999 C CA . GLY A 1 128 ? -8.382 6.637 -10.533 1.00 94.25 128 GLY A CA 1
ATOM 1000 C C . GLY A 1 128 ? -7.773 5.562 -9.621 1.00 94.25 128 GLY A C 1
ATOM 1001 O O . GLY A 1 128 ? -8.508 4.770 -9.017 1.00 94.25 128 GLY A O 1
ATOM 1002 N N . VAL A 1 129 ? -6.444 5.548 -9.483 1.00 97.56 129 VAL A N 1
ATOM 1003 C CA . VAL A 1 129 ? -5.698 4.637 -8.600 1.00 97.56 129 VAL A CA 1
ATOM 1004 C C . VAL A 1 129 ? -5.706 5.168 -7.171 1.00 97.56 129 VAL A C 1
ATOM 1006 O O . VAL A 1 129 ? -6.083 4.429 -6.255 1.00 97.56 129 VAL A O 1
ATOM 1009 N N . ARG A 1 130 ? -5.372 6.454 -6.998 1.00 96.75 130 ARG A N 1
ATOM 1010 C CA . ARG A 1 130 ? -5.286 7.130 -5.698 1.00 96.75 130 ARG A CA 1
ATOM 1011 C C . ARG A 1 130 ? -6.577 6.994 -4.903 1.00 96.75 130 ARG A C 1
ATOM 1013 O O . ARG A 1 130 ? -6.550 6.536 -3.762 1.00 96.75 130 ARG A O 1
ATOM 1020 N N . VAL A 1 131 ? -7.724 7.267 -5.529 1.00 96.69 131 VAL A N 1
ATOM 1021 C CA . VAL A 1 131 ? -9.037 7.153 -4.872 1.00 96.69 131 VAL A CA 1
ATOM 1022 C C . VAL A 1 131 ? -9.292 5.731 -4.363 1.00 96.69 131 VAL A C 1
ATOM 1024 O O . VAL A 1 131 ? -9.732 5.540 -3.230 1.00 96.69 131 VAL A O 1
ATOM 1027 N N . LYS A 1 132 ? -8.988 4.702 -5.164 1.00 97.62 132 LYS A N 1
ATOM 1028 C CA . LYS A 1 132 ? -9.196 3.298 -4.762 1.00 97.62 132 LYS A CA 1
ATOM 1029 C C . LYS A 1 132 ? -8.270 2.879 -3.624 1.00 97.62 132 LYS A C 1
ATOM 1031 O O . LYS A 1 132 ? -8.693 2.132 -2.738 1.00 97.62 132 LYS A O 1
ATOM 1036 N N . ALA A 1 133 ? -7.024 3.340 -3.660 1.00 98.25 133 ALA A N 1
ATOM 1037 C CA . ALA A 1 133 ? -6.036 3.073 -2.629 1.00 98.25 133 ALA A CA 1
ATOM 1038 C C . ALA A 1 133 ? -6.431 3.727 -1.293 1.00 98.25 133 ALA A C 1
ATOM 1040 O O . ALA A 1 133 ? -6.525 3.027 -0.282 1.00 98.25 133 ALA A O 1
ATOM 1041 N N . LEU A 1 134 ? -6.808 5.011 -1.309 1.00 98.00 134 LEU A N 1
ATOM 1042 C CA . LEU A 1 134 ? -7.317 5.730 -0.136 1.00 98.00 134 LEU A CA 1
ATOM 1043 C C . LEU A 1 134 ? -8.586 5.085 0.430 1.00 98.00 134 LEU A C 1
ATOM 1045 O O . LEU A 1 134 ? -8.677 4.861 1.636 1.00 98.00 134 LEU A O 1
ATOM 1049 N N . GLN A 1 135 ? -9.537 4.673 -0.417 1.00 97.50 135 GLN A N 1
ATOM 1050 C CA . GLN A 1 135 ? -10.714 3.918 0.038 1.00 97.50 135 GLN A CA 1
ATOM 1051 C C . GLN A 1 135 ? -10.337 2.650 0.812 1.00 97.50 135 GLN A C 1
ATOM 1053 O O . GLN A 1 135 ? -11.006 2.298 1.788 1.00 97.50 135 GLN A O 1
ATOM 1058 N N . GLN A 1 136 ? -9.293 1.947 0.368 1.00 97.94 136 GLN A N 1
ATOM 1059 C CA . GLN A 1 136 ? -8.837 0.715 0.999 1.00 97.94 136 GLN A CA 1
ATOM 1060 C C . GLN A 1 136 ? -8.086 0.977 2.313 1.00 97.94 136 GLN A C 1
ATOM 1062 O O . GLN A 1 136 ? -8.308 0.235 3.273 1.00 97.94 136 GLN A O 1
ATOM 1067 N N . LEU A 1 137 ? -7.274 2.037 2.390 1.00 98.31 137 LEU A N 1
ATOM 1068 C CA . LEU A 1 137 ? -6.628 2.489 3.630 1.00 98.31 137 LEU A CA 1
ATOM 1069 C C . LEU A 1 137 ? -7.669 2.923 4.674 1.00 98.31 137 LEU A C 1
ATOM 1071 O O . LEU A 1 137 ? -7.669 2.419 5.797 1.00 98.31 137 LEU A O 1
ATOM 1075 N N . LEU A 1 138 ? -8.652 3.737 4.274 1.00 98.06 138 LEU A N 1
ATOM 1076 C CA . LEU A 1 138 ? -9.776 4.136 5.130 1.00 98.06 138 LEU A CA 1
ATOM 1077 C C . LEU A 1 138 ? -10.619 2.934 5.590 1.00 98.06 138 LEU A C 1
ATOM 1079 O O . LEU A 1 138 ? -11.182 2.944 6.684 1.00 98.06 138 LEU A O 1
ATOM 1083 N N . ALA A 1 139 ? -10.718 1.871 4.788 1.00 96.81 139 ALA A N 1
ATOM 1084 C CA . ALA A 1 139 ? -11.372 0.634 5.214 1.00 96.81 139 ALA A CA 1
ATOM 1085 C C . ALA A 1 139 ? -10.555 -0.133 6.272 1.00 96.81 139 ALA A C 1
ATOM 1087 O O . ALA A 1 139 ? -11.138 -0.811 7.120 1.00 96.81 139 ALA A O 1
ATOM 1088 N N . TYR A 1 140 ? -9.224 -0.030 6.252 1.00 97.75 140 TYR A N 1
ATOM 1089 C CA . TYR A 1 140 ? -8.354 -0.655 7.250 1.00 97.75 140 TYR A CA 1
ATOM 1090 C C . TYR A 1 140 ? -8.321 0.082 8.589 1.00 97.75 140 TYR A C 1
ATOM 1092 O O . TYR A 1 140 ? -8.118 -0.575 9.610 1.00 97.75 140 TYR A O 1
ATOM 1100 N N . LEU A 1 141 ? -8.657 1.373 8.628 1.00 97.88 141 LEU A N 1
ATOM 1101 C CA . LEU A 1 141 ? -8.864 2.111 9.882 1.00 97.88 141 LEU A CA 1
ATOM 1102 C C . LEU A 1 141 ? -9.954 1.501 10.778 1.00 97.88 141 LEU A C 1
ATOM 1104 O O . LEU A 1 141 ? -9.938 1.697 11.984 1.00 97.88 141 LEU A O 1
ATOM 1108 N N . VAL A 1 142 ? -10.875 0.707 10.224 1.00 96.88 142 VAL A N 1
ATOM 1109 C CA . VAL A 1 142 ? -11.926 -0.006 10.977 1.00 96.88 142 VAL A CA 1
ATOM 1110 C C . VAL A 1 142 ? -11.727 -1.528 10.973 1.00 96.88 142 VAL A C 1
ATOM 1112 O O . VAL A 1 142 ? -12.679 -2.290 11.158 1.00 96.88 142 VAL A O 1
ATOM 1115 N N . HIS A 1 143 ? -10.495 -2.001 10.756 1.00 96.56 143 HIS A N 1
ATOM 1116 C CA . HIS A 1 143 ? -10.178 -3.429 10.794 1.00 96.56 143 HIS A CA 1
ATOM 1117 C C . HIS A 1 143 ? -10.379 -4.025 12.199 1.00 96.56 143 HIS A C 1
ATOM 1119 O O . HIS A 1 143 ? -10.188 -3.365 13.216 1.00 96.56 143 HIS A O 1
ATOM 1125 N N . SER A 1 144 ? -10.678 -5.324 12.284 1.00 95.25 144 SER A N 1
ATOM 1126 C CA . SER A 1 144 ? -10.854 -6.038 13.561 1.00 95.25 144 SER A CA 1
ATOM 1127 C C . SER A 1 144 ? -9.586 -6.165 14.417 1.00 95.25 144 SER A C 1
ATOM 1129 O O . SER A 1 144 ? -9.662 -6.648 15.540 1.00 95.25 144 SER A O 1
ATOM 1131 N N . PHE A 1 145 ? -8.414 -5.805 13.887 1.00 96.31 145 PHE A N 1
ATOM 1132 C CA . PHE A 1 145 ? -7.131 -5.945 14.576 1.00 96.31 145 PHE A CA 1
ATOM 1133 C C . PHE A 1 145 ? -6.547 -4.546 14.795 1.00 96.31 145 PHE A C 1
ATOM 1135 O O . PHE A 1 145 ? -6.219 -3.896 13.801 1.00 96.31 145 PHE A O 1
ATOM 1142 N N . PRO A 1 146 ? -6.360 -4.098 16.051 1.00 97.12 146 PRO A N 1
ATOM 1143 C CA . PRO A 1 146 ? -5.856 -2.757 16.355 1.00 97.12 146 PRO A CA 1
ATOM 1144 C C . PRO A 1 146 ? -4.544 -2.409 15.650 1.00 97.12 146 PRO A C 1
ATOM 1146 O O . PRO A 1 146 ? -4.421 -1.329 15.093 1.00 97.12 146 PRO A O 1
ATOM 1149 N N . ARG A 1 147 ? -3.608 -3.364 15.567 1.00 98.00 147 ARG A N 1
ATOM 1150 C CA . ARG A 1 147 ? -2.318 -3.174 14.884 1.00 98.00 147 ARG A CA 1
ATOM 1151 C C . ARG A 1 147 ? -2.456 -2.743 13.417 1.00 98.00 147 ARG A C 1
ATOM 1153 O O . ARG A 1 147 ? -1.639 -1.975 12.941 1.00 98.00 147 ARG A O 1
ATOM 1160 N N . ILE A 1 148 ? -3.470 -3.240 12.705 1.00 98.38 148 ILE A N 1
ATOM 1161 C CA . ILE A 1 148 ? -3.726 -2.859 11.305 1.00 98.38 148 ILE A CA 1
ATOM 1162 C C . ILE A 1 148 ? -4.304 -1.445 11.226 1.00 98.38 148 ILE A C 1
ATOM 1164 O O . ILE A 1 148 ? -3.970 -0.713 10.302 1.00 98.38 148 ILE A O 1
ATOM 1168 N N . ARG A 1 149 ? -5.152 -1.065 12.190 1.00 98.31 149 ARG A N 1
ATOM 1169 C CA . ARG A 1 149 ? -5.742 0.278 12.249 1.00 98.31 149 ARG A CA 1
ATOM 1170 C C . ARG A 1 149 ? -4.670 1.337 12.504 1.00 98.31 149 ARG A C 1
ATOM 1172 O O . ARG A 1 149 ? -4.643 2.316 11.777 1.00 98.31 149 ARG A O 1
ATOM 1179 N N . ILE A 1 150 ? -3.778 1.076 13.463 1.00 98.44 150 ILE A N 1
ATOM 1180 C CA . ILE A 1 150 ? -2.650 1.956 13.811 1.00 98.44 150 ILE A CA 1
ATOM 1181 C C . ILE A 1 150 ? -1.687 2.106 12.626 1.00 98.44 150 ILE A C 1
ATOM 1183 O O . ILE A 1 150 ? -1.364 3.214 12.229 1.00 98.44 150 ILE A O 1
ATOM 1187 N N . GLU A 1 151 ? -1.294 1.007 11.976 1.00 98.50 151 GLU A N 1
ATOM 1188 C CA . GLU A 1 151 ? -0.432 1.120 10.790 1.00 98.50 151 GLU A CA 1
ATOM 1189 C C . GLU A 1 151 ? -1.116 1.916 9.666 1.00 98.50 151 GLU A C 1
ATOM 1191 O O . GLU A 1 151 ? -0.489 2.742 9.014 1.00 98.50 151 GLU A O 1
ATOM 1196 N N . ALA A 1 152 ? -2.414 1.696 9.428 1.00 98.62 152 ALA A N 1
ATOM 1197 C CA . ALA A 1 152 ? -3.143 2.441 8.407 1.00 98.62 152 ALA A CA 1
ATOM 1198 C C . ALA A 1 152 ? -3.255 3.939 8.744 1.00 98.62 152 ALA A C 1
ATOM 1200 O O . ALA A 1 152 ? -3.183 4.753 7.826 1.00 98.62 152 ALA A O 1
ATOM 1201 N N . SER A 1 153 ? -3.418 4.306 10.022 1.00 98.56 153 SER A N 1
ATOM 1202 C CA . SER A 1 153 ? -3.442 5.709 10.449 1.00 98.56 153 SER A CA 1
ATOM 1203 C C . SER A 1 153 ? -2.083 6.374 10.288 1.00 98.56 153 SER A C 1
ATOM 1205 O O . SER A 1 153 ? -2.019 7.463 9.725 1.00 98.56 153 SER A O 1
ATOM 1207 N N . ASP A 1 154 ? -1.006 5.701 10.696 1.00 98.31 154 ASP A N 1
ATOM 1208 C CA . ASP A 1 154 ? 0.355 6.238 10.602 1.00 98.31 154 ASP A CA 1
ATOM 1209 C C . ASP A 1 154 ? 0.731 6.499 9.138 1.00 98.31 154 ASP A C 1
ATOM 1211 O O . ASP A 1 154 ? 1.187 7.583 8.779 1.00 98.31 154 ASP A O 1
ATOM 1215 N N . GLN A 1 155 ? 0.443 5.534 8.261 1.00 98.25 155 GLN A N 1
ATOM 1216 C CA . GLN A 1 155 ? 0.730 5.637 6.831 1.00 98.25 155 GLN A CA 1
ATOM 1217 C C . GLN A 1 155 ? -0.122 6.704 6.130 1.00 98.25 155 GLN A C 1
ATOM 1219 O O . GLN A 1 155 ? 0.373 7.402 5.245 1.00 98.25 155 GLN A O 1
ATOM 1224 N N . LEU A 1 156 ? -1.392 6.862 6.528 1.00 98.25 156 LEU A N 1
ATOM 1225 C CA . LEU A 1 156 ? -2.230 7.962 6.044 1.00 98.25 156 LEU A CA 1
ATOM 1226 C C . LEU A 1 156 ? -1.682 9.315 6.501 1.00 98.25 156 LEU A C 1
ATOM 1228 O O . LEU A 1 156 ? -1.600 10.222 5.684 1.00 98.25 156 LEU A O 1
ATOM 1232 N N . TYR A 1 157 ? -1.268 9.454 7.762 1.00 98.31 157 TYR A N 1
ATOM 1233 C CA . TYR A 1 157 ? -0.663 10.697 8.241 1.00 98.31 157 TYR A CA 1
ATOM 1234 C C . TYR A 1 157 ? 0.590 11.053 7.437 1.00 98.31 157 TYR A C 1
ATOM 1236 O O . TYR A 1 157 ? 0.694 12.175 6.945 1.00 98.31 157 TYR A O 1
ATOM 1244 N N . THR A 1 158 ? 1.506 10.096 7.241 1.00 96.62 158 THR A N 1
ATOM 1245 C CA . THR A 1 158 ? 2.715 10.315 6.433 1.00 96.62 158 THR A CA 1
ATOM 1246 C C . THR A 1 158 ? 2.362 10.774 5.022 1.00 96.62 158 THR A C 1
ATOM 1248 O O . THR A 1 158 ? 2.895 11.785 4.574 1.00 96.62 158 THR A O 1
ATOM 1251 N N . LEU A 1 159 ? 1.428 10.089 4.354 1.00 96.69 159 LEU A N 1
ATOM 1252 C CA . LEU A 1 159 ? 0.973 10.450 3.011 1.00 96.69 159 LEU A CA 1
ATOM 1253 C C . LEU A 1 159 ? 0.422 11.882 2.942 1.00 96.69 159 LEU A C 1
ATOM 1255 O O . LEU A 1 159 ? 0.776 12.625 2.033 1.00 96.69 159 LEU A O 1
ATOM 1259 N N . LEU A 1 160 ? -0.443 12.265 3.884 1.00 96.81 160 LEU A N 1
ATOM 1260 C CA . LEU A 1 160 ? -1.073 13.589 3.888 1.00 96.81 160 LEU A CA 1
ATOM 1261 C C . LEU A 1 160 ? -0.083 14.694 4.272 1.00 96.81 160 LEU A C 1
ATOM 1263 O O . LEU A 1 160 ? -0.166 15.790 3.736 1.00 96.81 160 LEU A O 1
ATOM 1267 N N . SER A 1 161 ? 0.889 14.397 5.141 1.00 96.44 161 SER A N 1
ATOM 1268 C CA . SER A 1 161 ? 1.886 15.373 5.603 1.00 96.44 161 SER A CA 1
ATOM 1269 C C . SER A 1 161 ? 2.855 15.852 4.518 1.00 96.44 161 SER A C 1
ATOM 1271 O O . SER A 1 161 ? 3.483 16.895 4.681 1.00 96.44 161 SER A O 1
ATOM 1273 N N . VAL A 1 162 ? 2.995 15.084 3.434 1.00 93.88 162 VAL A N 1
ATOM 1274 C CA . VAL A 1 162 ? 3.855 15.416 2.287 1.00 93.88 162 VAL A CA 1
ATOM 1275 C C . VAL A 1 162 ? 3.058 15.840 1.054 1.00 93.88 162 VAL A C 1
ATOM 1277 O O . VAL A 1 162 ? 3.656 16.117 0.017 1.00 93.88 162 VAL A O 1
ATOM 1280 N N . ALA A 1 163 ? 1.726 15.853 1.140 1.00 92.19 163 ALA A N 1
ATOM 1281 C CA . ALA A 1 163 ? 0.874 16.290 0.048 1.00 92.19 163 ALA A CA 1
ATOM 1282 C C . ALA A 1 163 ? 0.894 17.821 -0.084 1.00 92.19 163 ALA A C 1
ATOM 1284 O O . ALA A 1 163 ? 1.092 18.539 0.894 1.00 92.19 163 ALA A O 1
ATOM 1285 N N . GLU A 1 164 ? 0.677 18.320 -1.301 1.00 90.12 164 GLU A N 1
ATOM 1286 C CA . GLU A 1 164 ? 0.594 19.765 -1.550 1.00 90.12 164 GLU A CA 1
ATOM 1287 C C . GLU A 1 164 ? -0.742 20.362 -1.084 1.00 90.12 164 GLU A C 1
ATOM 1289 O O . GLU A 1 164 ? -0.825 21.562 -0.819 1.00 90.12 164 GLU A O 1
ATOM 1294 N N . GLU A 1 165 ? -1.796 19.545 -0.992 1.00 91.44 165 GLU A N 1
ATOM 1295 C CA . GLU A 1 165 ? -3.109 20.000 -0.545 1.00 91.44 165 GLU A CA 1
ATOM 1296 C C . GLU A 1 165 ? -3.192 20.137 0.984 1.00 91.44 165 GLU A C 1
ATOM 1298 O O . GLU A 1 165 ? -2.544 19.412 1.738 1.00 91.44 165 GLU A O 1
ATOM 1303 N N . ASP A 1 166 ? -4.046 21.050 1.455 1.00 93.50 166 ASP A N 1
ATOM 1304 C CA . ASP A 1 166 ? -4.275 21.241 2.887 1.00 93.50 166 ASP A CA 1
ATOM 1305 C C . ASP A 1 166 ? -5.206 20.157 3.447 1.00 93.50 166 ASP A C 1
ATOM 1307 O O . ASP A 1 166 ? -6.425 20.192 3.266 1.00 93.50 166 ASP A O 1
ATOM 1311 N N . TYR A 1 167 ? -4.612 19.204 4.165 1.00 96.44 167 TYR A N 1
ATOM 1312 C CA . TYR A 1 167 ? -5.318 18.146 4.885 1.00 96.44 167 TYR A CA 1
ATOM 1313 C C . TYR A 1 167 ? -5.242 18.300 6.408 1.00 96.44 167 TYR A C 1
ATOM 1315 O O . TYR A 1 167 ? -5.407 17.307 7.121 1.00 96.44 167 TYR A O 1
ATOM 1323 N N . THR A 1 168 ? -5.018 19.514 6.926 1.00 97.00 168 THR A N 1
ATOM 1324 C CA . THR A 1 168 ? -4.807 19.758 8.366 1.00 97.00 168 THR A CA 1
ATOM 1325 C C . THR A 1 168 ? -5.902 19.124 9.233 1.00 97.00 168 THR A C 1
ATOM 1327 O O . THR A 1 168 ? -5.597 18.356 10.142 1.00 97.00 168 THR A O 1
ATOM 1330 N N . GLU A 1 169 ? -7.182 19.325 8.898 1.00 97.81 169 GLU A N 1
ATOM 1331 C CA . GLU A 1 169 ? -8.297 18.747 9.670 1.00 97.81 169 GLU A CA 1
ATOM 1332 C C . GLU A 1 169 ? -8.309 17.205 9.629 1.00 97.81 169 GLU A C 1
ATOM 1334 O O . GLU A 1 169 ? -8.585 16.543 10.632 1.00 97.81 169 GLU A O 1
ATOM 1339 N N . ALA A 1 170 ? -7.978 16.603 8.482 1.00 98.00 170 ALA A N 1
ATOM 1340 C CA . ALA A 1 170 ? -7.892 15.149 8.368 1.00 98.00 170 ALA A CA 1
ATOM 1341 C C . ALA A 1 170 ? -6.715 14.596 9.189 1.00 98.00 170 ALA A C 1
ATOM 1343 O O . ALA A 1 170 ? -6.860 13.572 9.860 1.00 98.00 170 ALA A O 1
ATOM 1344 N N . MET A 1 171 ? -5.571 15.284 9.169 1.00 98.31 171 MET A N 1
ATOM 1345 C CA . MET A 1 171 ? -4.383 14.940 9.954 1.00 98.31 171 MET A CA 1
ATOM 1346 C C . MET A 1 171 ? -4.637 15.064 11.463 1.00 98.31 171 MET A C 1
ATOM 1348 O O . MET A 1 171 ? -4.215 14.190 12.226 1.00 98.31 171 MET A O 1
ATOM 1352 N N . ASP A 1 172 ? -5.387 16.079 11.891 1.00 98.19 172 ASP A N 1
ATOM 1353 C CA . ASP A 1 172 ? -5.801 16.249 13.286 1.00 98.19 172 ASP A CA 1
ATOM 1354 C C . ASP A 1 172 ? -6.687 15.087 13.746 1.00 98.19 172 ASP A C 1
ATOM 1356 O O . ASP A 1 172 ? -6.446 14.504 14.805 1.00 98.19 172 ASP A O 1
ATOM 1360 N N . ILE A 1 173 ? -7.671 14.670 12.940 1.00 98.00 173 ILE A N 1
ATOM 1361 C CA . ILE A 1 173 ? -8.490 13.483 13.246 1.00 98.00 173 ILE A CA 1
ATOM 1362 C C . ILE A 1 173 ? -7.610 12.231 13.330 1.00 98.00 173 ILE A C 1
ATOM 1364 O O . ILE A 1 173 ? -7.763 11.435 14.258 1.00 98.00 173 ILE A O 1
ATOM 1368 N N . ILE A 1 174 ? -6.680 12.051 12.387 1.00 97.94 174 ILE A N 1
ATOM 1369 C CA . ILE A 1 174 ? -5.791 10.883 12.348 1.00 97.94 174 ILE A CA 1
ATOM 1370 C C . ILE A 1 174 ? -4.920 10.787 13.602 1.00 97.94 174 ILE A C 1
ATOM 1372 O O . ILE A 1 174 ? -4.788 9.698 14.158 1.00 97.94 174 ILE A O 1
ATOM 1376 N N . THR A 1 175 ? -4.362 11.900 14.069 1.00 97.44 175 THR A N 1
ATOM 1377 C CA . THR A 1 175 ? -3.434 11.916 15.211 1.00 97.44 175 THR A CA 1
ATOM 1378 C C . THR A 1 175 ? -4.132 11.968 16.570 1.00 97.44 175 THR A C 1
ATOM 1380 O O . THR A 1 175 ? -3.613 11.420 17.541 1.00 97.44 175 THR A O 1
ATOM 1383 N N . SER A 1 176 ? -5.314 12.587 16.658 1.00 97.00 176 SER A N 1
ATOM 1384 C CA . SER A 1 176 ? -6.0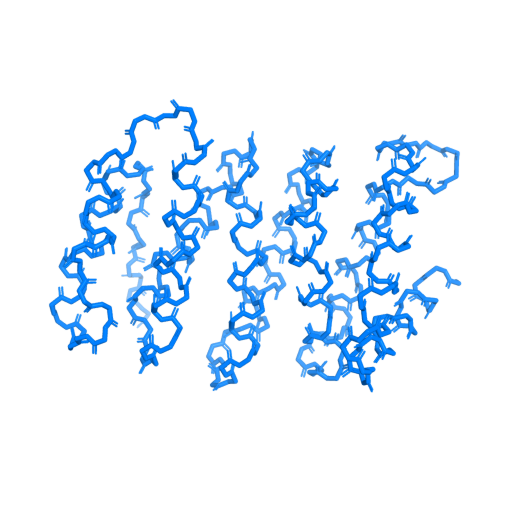83 12.690 17.910 1.00 97.00 176 SER A CA 1
ATOM 1385 C C . SER A 1 176 ?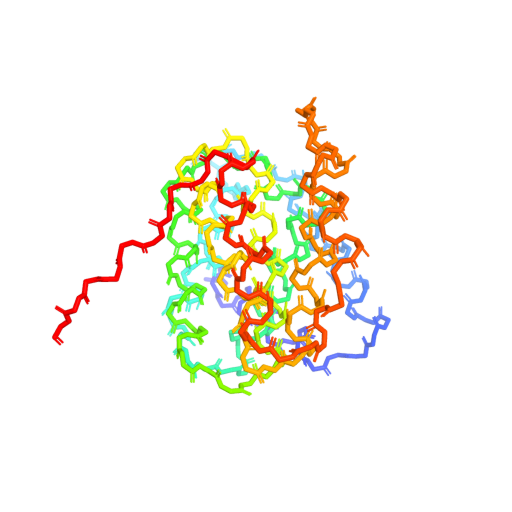 -6.953 11.464 18.208 1.00 97.00 176 SER A C 1
ATOM 1387 O O . SER A 1 176 ? -7.334 11.245 19.360 1.00 97.00 176 SER A O 1
ATOM 1389 N N . THR A 1 177 ? -7.263 10.645 17.197 1.00 97.56 177 THR A N 1
ATOM 1390 C CA . THR A 1 177 ? -8.062 9.425 17.370 1.00 97.56 177 THR A CA 1
ATOM 1391 C C . THR A 1 177 ? -7.208 8.278 17.911 1.00 97.56 177 THR A C 1
ATOM 1393 O O . THR A 1 177 ? -6.229 7.866 17.295 1.00 97.56 177 THR A O 1
ATOM 1396 N N . ASP A 1 178 ? -7.629 7.669 19.022 1.00 97.25 178 ASP A N 1
ATOM 1397 C CA . ASP A 1 178 ? -7.061 6.397 19.477 1.00 97.25 178 ASP A CA 1
ATOM 1398 C C . ASP A 1 178 ? -7.614 5.228 18.639 1.00 97.25 178 ASP A C 1
ATOM 1400 O O . ASP A 1 178 ? -8.684 4.667 18.901 1.00 97.25 178 ASP A O 1
ATOM 1404 N N . TRP A 1 179 ? -6.846 4.814 17.630 1.00 97.06 179 TRP A N 1
ATOM 1405 C CA . TRP A 1 179 ? -7.185 3.703 16.735 1.00 97.06 179 TRP A CA 1
ATOM 1406 C C . TRP A 1 179 ? -7.163 2.318 17.413 1.00 97.06 179 TRP A C 1
ATOM 1408 O O . TRP A 1 179 ? -7.425 1.300 16.761 1.00 97.06 179 TRP A O 1
ATOM 1418 N N . ALA A 1 180 ? -6.894 2.221 18.721 1.00 95.56 180 ALA A N 1
ATOM 1419 C CA . ALA A 1 180 ? -7.078 1.004 19.512 1.00 95.56 180 ALA A CA 1
ATOM 1420 C C . ALA A 1 180 ? -8.499 0.860 20.098 1.00 95.56 180 ALA A C 1
ATOM 1422 O O . ALA A 1 180 ? -8.876 -0.244 20.500 1.00 95.56 180 ALA A O 1
ATOM 1423 N N . GLN A 1 181 ? -9.329 1.904 20.039 1.00 95.88 181 GLN A N 1
ATOM 1424 C CA . GLN A 1 181 ? -10.684 1.918 20.600 1.00 95.88 181 GLN A CA 1
ATOM 1425 C C . GLN A 1 181 ? -11.695 0.954 19.928 1.00 95.88 181 GLN A C 1
ATOM 1427 O O . GLN A 1 181 ? -11.425 0.334 18.883 1.00 95.88 181 GLN A O 1
ATOM 1432 N N . PRO A 1 182 ? -12.882 0.773 20.542 1.00 95.06 182 PRO A N 1
ATOM 1433 C CA . PRO A 1 182 ? -14.015 0.083 19.931 1.00 95.06 182 PRO A CA 1
ATOM 1434 C C . PRO A 1 182 ? -14.425 0.647 18.557 1.00 95.06 182 PRO A C 1
ATOM 1436 O O . PRO A 1 182 ? -14.274 1.831 18.257 1.00 95.06 182 PRO A O 1
ATOM 1439 N N . LEU A 1 183 ? -14.932 -0.231 17.684 1.00 93.62 183 LEU A N 1
ATOM 1440 C CA . LEU A 1 183 ? -15.207 0.101 16.278 1.00 93.62 183 LEU A CA 1
ATOM 1441 C C . LEU A 1 183 ? -16.348 1.106 16.082 1.00 93.62 183 LEU A C 1
ATOM 1443 O O . LEU A 1 183 ? -16.397 1.754 15.046 1.00 93.62 183 LEU A O 1
ATOM 1447 N N . ASP A 1 184 ? -17.284 1.196 17.015 1.00 91.25 184 ASP A N 1
ATOM 1448 C CA . ASP A 1 184 ? -18.382 2.166 17.016 1.00 91.25 184 ASP A CA 1
ATOM 1449 C C . ASP A 1 184 ? -17.874 3.613 17.086 1.00 91.25 184 ASP A C 1
ATOM 1451 O O . ASP A 1 184 ? -18.337 4.454 16.314 1.00 91.25 184 ASP A O 1
ATOM 1455 N N . ILE A 1 185 ? -16.854 3.872 17.908 1.00 91.25 185 ILE A N 1
ATOM 1456 C CA . ILE A 1 185 ? -16.211 5.188 18.005 1.00 91.25 185 ILE A CA 1
ATOM 1457 C C . ILE A 1 185 ? -15.391 5.457 16.736 1.00 91.25 185 ILE A C 1
ATOM 1459 O O . ILE A 1 185 ? -15.619 6.439 16.030 1.00 91.25 185 ILE A O 1
ATOM 1463 N N . ILE A 1 186 ? -14.510 4.519 16.373 1.00 94.69 186 ILE A N 1
ATOM 1464 C CA . ILE A 1 186 ?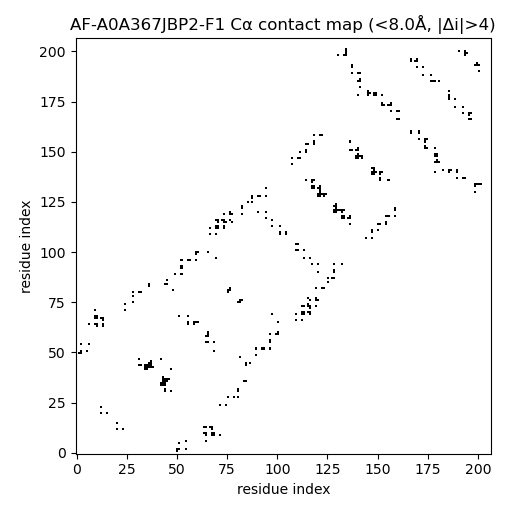 -13.575 4.671 15.247 1.00 94.69 186 ILE A CA 1
ATOM 1465 C C . ILE A 1 186 ? -14.292 4.860 13.903 1.00 94.69 186 ILE A C 1
ATOM 1467 O O . ILE A 1 186 ? -13.832 5.618 13.050 1.00 94.69 186 ILE A O 1
ATOM 1471 N N . LYS A 1 187 ? -15.428 4.185 13.686 1.00 95.31 187 LYS A N 1
ATOM 1472 C CA . LYS A 1 187 ? -16.213 4.345 12.451 1.00 95.31 187 LYS A CA 1
ATOM 1473 C C . LYS A 1 187 ? -16.678 5.782 12.255 1.00 95.31 187 LYS A C 1
ATOM 1475 O O . LYS A 1 187 ? -16.668 6.244 11.119 1.00 95.31 187 LYS A O 1
ATOM 1480 N N . THR A 1 188 ? -17.064 6.458 13.335 1.00 93.75 188 THR A N 1
ATOM 1481 C CA . THR A 1 188 ? -17.551 7.840 13.284 1.00 93.75 188 THR A CA 1
ATOM 1482 C C . THR A 1 188 ? -16.437 8.788 12.849 1.00 93.75 188 THR A C 1
ATOM 1484 O O . THR A 1 188 ? -16.645 9.582 11.936 1.00 93.75 188 THR A O 1
ATOM 1487 N N . GLU A 1 189 ? -15.239 8.647 13.420 1.00 96.19 189 GLU A N 1
ATOM 1488 C CA . GLU A 1 189 ? -14.074 9.462 13.049 1.00 96.19 189 GLU A CA 1
ATOM 1489 C C . GLU A 1 189 ? -13.603 9.174 11.619 1.00 96.19 189 GLU A C 1
ATOM 1491 O O . GLU A 1 189 ? -13.471 10.083 10.798 1.00 96.19 189 GLU A O 1
ATOM 1496 N N . ARG A 1 190 ? -13.477 7.893 11.255 1.00 96.56 190 ARG A N 1
ATOM 1497 C CA . ARG A 1 190 ? -13.128 7.468 9.891 1.00 96.56 190 ARG A CA 1
ATOM 1498 C C . ARG A 1 190 ? -14.108 8.012 8.852 1.00 96.56 190 ARG A C 1
ATOM 1500 O O . ARG A 1 190 ? -13.706 8.383 7.753 1.00 96.56 190 ARG A O 1
ATOM 1507 N N . ASP A 1 191 ? -15.399 8.053 9.169 1.00 95.50 191 ASP A N 1
ATOM 1508 C CA . ASP A 1 191 ? -16.429 8.504 8.236 1.00 95.50 191 ASP A CA 1
ATOM 1509 C C . ASP A 1 191 ? -16.341 9.998 7.887 1.00 95.50 191 ASP A C 1
ATOM 1511 O O . ASP A 1 191 ? -16.839 10.374 6.820 1.00 95.50 191 ASP A O 1
ATOM 1515 N N . LYS A 1 192 ? -15.715 10.821 8.742 1.00 96.44 192 LYS A N 1
ATOM 1516 C CA . LYS A 1 192 ? -15.401 12.233 8.456 1.00 96.44 192 LYS A CA 1
ATOM 1517 C C . LYS A 1 192 ? -14.287 12.350 7.413 1.00 96.44 192 LYS A C 1
ATOM 1519 O O . LYS A 1 192 ? -14.400 13.156 6.493 1.00 96.44 192 LYS A O 1
ATOM 1524 N N . LEU A 1 193 ? -13.280 11.472 7.487 1.00 97.56 193 LEU A N 1
ATOM 1525 C CA . LEU A 1 193 ? -12.131 11.463 6.572 1.00 97.56 193 LEU A CA 1
ATOM 1526 C C . LEU A 1 193 ? -12.530 11.266 5.103 1.00 97.56 193 LEU A C 1
ATOM 1528 O O . LEU A 1 193 ? -11.877 11.808 4.225 1.00 97.56 193 LEU A O 1
ATOM 1532 N N . TYR A 1 194 ? -13.616 10.541 4.808 1.00 96.56 194 TYR A N 1
ATOM 1533 C CA . TYR A 1 194 ? -14.103 10.437 3.424 1.00 96.56 194 TYR A CA 1
ATOM 1534 C C . TYR A 1 194 ? -14.451 11.801 2.824 1.00 96.56 194 TYR A C 1
ATOM 1536 O O . TYR A 1 194 ? -14.131 12.048 1.670 1.00 96.56 194 TYR A O 1
ATOM 1544 N N . THR A 1 195 ? -15.097 12.674 3.598 1.00 95.44 195 THR A N 1
ATOM 1545 C CA . THR A 1 195 ? -15.460 14.015 3.128 1.00 95.44 195 THR A CA 1
ATOM 1546 C C . THR A 1 195 ? -14.224 14.903 3.020 1.00 95.44 195 THR A C 1
ATOM 1548 O O . THR A 1 195 ? -14.054 15.572 2.010 1.00 95.44 195 THR A O 1
ATOM 1551 N N . LEU A 1 196 ? -13.351 14.877 4.032 1.00 96.75 196 LEU A N 1
ATOM 1552 C CA . LEU A 1 196 ? -12.151 15.723 4.078 1.00 96.75 196 LEU A CA 1
ATOM 1553 C C . LEU A 1 196 ? -11.132 15.389 2.982 1.00 96.75 196 LEU A C 1
ATOM 1555 O O . LEU A 1 196 ? -10.393 16.262 2.549 1.00 96.75 196 LEU A O 1
ATOM 1559 N N . LEU A 1 197 ? -11.102 14.134 2.530 1.00 95.44 197 LEU A N 1
ATOM 1560 C CA . LEU A 1 197 ? -10.205 13.666 1.472 1.00 95.44 197 LEU A CA 1
ATOM 1561 C C . LEU A 1 197 ? -10.875 13.619 0.085 1.00 95.44 197 LEU A C 1
ATOM 1563 O O . LEU A 1 197 ? -10.284 13.080 -0.846 1.00 95.44 197 LEU A O 1
ATOM 1567 N N . ASP A 1 198 ? -12.119 14.098 -0.042 1.00 94.12 198 ASP A N 1
ATOM 1568 C CA . ASP A 1 198 ? -12.948 13.997 -1.257 1.00 94.12 198 ASP A CA 1
ATOM 1569 C C . ASP A 1 198 ? -13.035 12.564 -1.833 1.00 94.12 198 ASP A C 1
ATOM 1571 O O . ASP A 1 198 ? -12.992 12.305 -3.037 1.00 94.12 198 ASP A O 1
ATOM 1575 N N . ILE A 1 199 ? -13.143 11.573 -0.942 1.00 94.88 199 ILE A N 1
ATOM 1576 C CA . ILE A 1 199 ? -13.226 10.159 -1.303 1.00 94.88 199 ILE A CA 1
ATOM 1577 C C . ILE A 1 199 ? -14.673 9.673 -1.189 1.00 94.88 199 ILE A C 1
ATOM 1579 O O . ILE A 1 199 ? -15.262 9.709 -0.103 1.00 94.88 199 ILE A O 1
ATOM 1583 N N . PRO A 1 200 ? -15.262 9.097 -2.255 1.00 91.00 200 PRO A N 1
ATOM 1584 C CA . PRO A 1 200 ? -16.625 8.597 -2.188 1.00 91.00 200 PRO A CA 1
ATOM 1585 C C . PRO A 1 200 ? -16.732 7.448 -1.181 1.00 91.00 200 PRO A C 1
ATOM 1587 O O . PRO A 1 200 ? -15.977 6.467 -1.236 1.00 91.00 200 PRO A O 1
ATOM 1590 N N . LYS A 1 201 ? -17.714 7.552 -0.276 1.00 86.69 201 LYS A N 1
ATOM 1591 C CA . LYS A 1 201 ? -18.007 6.509 0.712 1.00 86.69 201 LYS A CA 1
ATOM 1592 C C . LYS A 1 201 ? -18.380 5.197 0.006 1.00 86.69 201 LYS A C 1
ATOM 1594 O O . LYS A 1 201 ? -19.186 5.214 -0.927 1.00 86.69 201 LYS A O 1
ATOM 1599 N N . PRO A 1 202 ? -17.854 4.039 0.448 1.00 79.69 202 PRO A N 1
ATOM 1600 C CA . PRO A 1 202 ? -18.242 2.752 -0.111 1.00 79.69 202 PRO A CA 1
ATOM 1601 C C . PRO A 1 202 ? -19.745 2.510 0.068 1.00 79.69 202 PRO A C 1
ATOM 1603 O O . PRO A 1 202 ? -20.239 2.420 1.192 1.00 79.69 202 PRO A O 1
ATOM 1606 N N . ILE A 1 203 ? -20.476 2.364 -1.038 1.00 74.19 203 ILE A N 1
ATOM 1607 C CA . ILE A 1 203 ? -21.891 1.988 -1.001 1.00 74.19 203 ILE A CA 1
ATOM 1608 C C . ILE A 1 203 ? -21.964 0.511 -0.602 1.00 74.19 203 ILE A C 1
ATOM 1610 O O . ILE A 1 203 ? -21.498 -0.368 -1.331 1.00 74.19 203 ILE A O 1
ATOM 1614 N N . LEU A 1 204 ? -22.541 0.225 0.566 1.00 59.31 204 LEU A N 1
ATOM 1615 C CA . LEU A 1 204 ? -22.852 -1.141 0.982 1.00 59.31 204 LEU A CA 1
ATOM 1616 C C . LEU A 1 204 ? -23.963 -1.686 0.080 1.00 59.31 204 LEU A C 1
ATOM 1618 O O . LEU A 1 204 ? -25.148 -1.508 0.355 1.00 59.31 204 LEU A O 1
ATOM 1622 N N . VAL A 1 205 ? -23.583 -2.364 -1.002 1.00 45.59 205 VAL A N 1
ATOM 1623 C CA . VAL A 1 205 ? -24.531 -3.168 -1.774 1.00 45.59 205 VAL A CA 1
ATOM 1624 C C . VAL A 1 205 ? -24.910 -4.356 -0.895 1.00 45.59 205 VAL A C 1
ATOM 1626 O O . VAL A 1 205 ? -24.125 -5.294 -0.740 1.00 45.59 205 VAL A O 1
ATOM 1629 N N . LYS A 1 206 ? -26.090 -4.291 -0.267 1.00 38.12 206 LYS A N 1
ATOM 1630 C CA . LYS A 1 206 ? -26.702 -5.457 0.378 1.00 38.12 206 LYS A CA 1
ATOM 1631 C C . LYS A 1 206 ? -26.856 -6.532 -0.703 1.00 38.12 206 LYS A C 1
ATOM 1633 O O . LYS A 1 206 ? -27.612 -6.332 -1.649 1.00 38.12 206 LYS A O 1
ATOM 1638 N N . LYS A 1 207 ? -26.069 -7.602 -0.601 1.00 35.56 207 LYS A N 1
ATOM 1639 C CA . LYS A 1 207 ? -26.305 -8.851 -1.329 1.00 35.56 207 LYS A CA 1
ATOM 1640 C C . LYS A 1 207 ? -27.315 -9.689 -0.569 1.00 35.56 207 LYS A C 1
ATOM 1642 O O . LYS A 1 207 ? -27.232 -9.669 0.679 1.00 35.56 207 LYS A O 1
#

InterPro domains:
  IPR022577 Tubulin-folding cofactor D, C-terminal domain [PF12612] (1-110)
  IPR033162 Tubulin-folding cofactor D [PTHR12658] (1-206)

Sequence (207 aa):
YRFELLTGLITSAGGLTESLVRHSSTCLIEYMDSLPIEGSVGCSLTSLFETLVDIFAKYLRQERVTLPLLDVLGLLYESGTLLNVTDEKLHLKLFLQTKKETFKSKNIRKILSSIKVYTGLASLDIVGVRVKALQQLLAYLVHSFPRIRIEASDQLYTLLSVAEEDYTEAMDIITSTDWAQPLDIIKTERDKLYTLLDIPKPILVKK

pLDDT: mean 90.72, std 12.18, range [35.56, 98.75]

Solvent-accessible surface area (backbone atoms only — not comparable to full-atom values): 11513 Å² total; per-residue (Å²): 108,69,66,59,52,52,51,52,52,35,40,49,54,61,74,53,56,73,71,55,40,49,53,54,48,50,54,49,50,56,53,48,65,70,33,46,55,70,62,94,81,73,79,18,34,47,56,53,51,50,46,53,47,49,51,43,64,73,37,63,83,38,60,78,45,43,43,32,42,32,46,51,52,16,49,37,29,74,72,45,56,55,65,66,54,82,58,61,68,60,54,46,50,42,53,52,48,54,51,63,60,48,61,91,57,82,56,61,69,54,48,53,31,44,46,41,36,32,49,36,41,39,72,39,98,42,66,82,44,16,51,56,22,47,53,51,43,60,54,32,48,62,43,97,44,45,73,52,9,44,52,34,38,54,50,49,42,55,56,48,73,72,44,93,62,92,42,63,73,48,44,48,52,52,71,70,49,68,52,73,57,62,62,76,61,46,46,58,60,53,59,49,42,31,66,72,68,74,38,82,75,84,77,82,74,84,126